Protein AF-J3L8V1-F1 (afdb_monomer_lite)

Structure (mmCIF, N/CA/C/O backbone):
data_AF-J3L8V1-F1
#
_entry.id   AF-J3L8V1-F1
#
loop_
_atom_site.group_PDB
_atom_site.id
_atom_site.type_symbol
_atom_site.label_atom_id
_atom_site.label_alt_id
_atom_site.label_comp_id
_atom_site.label_asym_id
_atom_site.label_entity_id
_atom_site.label_seq_id
_atom_site.pdbx_PDB_ins_code
_atom_site.Cartn_x
_atom_site.Cartn_y
_atom_site.Cartn_z
_atom_site.occupancy
_atom_site.B_iso_or_equiv
_atom_site.auth_seq_id
_atom_site.auth_comp_id
_atom_site.auth_asym_id
_atom_site.auth_atom_id
_atom_site.pdbx_PDB_model_num
ATOM 1 N N . MET A 1 1 ? -18.627 -2.070 30.271 1.00 37.38 1 MET A N 1
ATOM 2 C CA . MET A 1 1 ? -18.076 -1.412 29.062 1.00 37.38 1 MET A CA 1
ATOM 3 C C . MET A 1 1 ? -16.814 -0.641 29.436 1.00 37.38 1 MET A C 1
ATOM 5 O O . MET A 1 1 ? -16.909 0.498 29.876 1.00 37.38 1 MET A O 1
ATOM 9 N N . SER A 1 2 ? -15.636 -1.264 29.343 1.00 33.41 2 SER A N 1
ATOM 10 C CA . SER A 1 2 ? -14.370 -0.551 29.565 1.00 33.41 2 SER A CA 1
ATOM 11 C C . SER A 1 2 ? -14.109 0.338 28.340 1.00 33.41 2 SER A C 1
ATOM 13 O O . SER A 1 2 ? -14.055 -0.142 27.206 1.00 33.41 2 SER A O 1
ATOM 15 N N . LYS A 1 3 ? -14.084 1.659 28.548 1.00 39.44 3 LYS A N 1
ATOM 16 C CA . LYS A 1 3 ? -13.718 2.634 27.517 1.00 39.44 3 LYS A CA 1
ATOM 17 C C . LYS A 1 3 ? -12.200 2.571 27.368 1.00 39.44 3 LYS A C 1
ATOM 19 O O . LYS A 1 3 ? -11.491 3.241 28.110 1.00 39.44 3 LYS A O 1
ATOM 24 N N . VAL A 1 4 ? -11.715 1.763 26.427 1.00 43.38 4 VAL A N 1
ATOM 25 C CA . VAL A 1 4 ? -10.342 1.894 25.917 1.00 43.38 4 VAL A CA 1
ATOM 26 C C . VAL A 1 4 ? -10.143 3.368 25.519 1.00 43.38 4 VAL A C 1
ATOM 28 O O . VAL A 1 4 ? -11.025 3.916 24.842 1.00 43.38 4 VAL A O 1
ATOM 31 N N . PRO A 1 5 ? -9.069 4.046 25.967 1.00 45.00 5 PRO A N 1
ATOM 32 C CA . PRO A 1 5 ? -8.816 5.441 25.626 1.00 45.00 5 PRO A CA 1
ATOM 33 C C . PRO A 1 5 ? -8.847 5.637 24.108 1.00 45.00 5 PRO A C 1
ATOM 35 O O . PRO A 1 5 ? -8.077 5.032 23.365 1.00 45.00 5 PRO A O 1
ATOM 38 N N . ARG A 1 6 ? -9.785 6.460 23.629 1.00 56.34 6 ARG A N 1
ATOM 39 C CA . ARG A 1 6 ? -9.989 6.722 22.199 1.00 56.34 6 ARG A CA 1
ATOM 40 C C . ARG A 1 6 ? -9.013 7.806 21.743 1.00 56.34 6 ARG A C 1
ATOM 42 O O . ARG A 1 6 ? -9.401 8.966 21.623 1.00 56.34 6 ARG A O 1
ATOM 49 N N . HIS A 1 7 ? -7.753 7.459 21.500 1.00 72.00 7 HIS A N 1
ATOM 50 C CA . HIS A 1 7 ? -6.809 8.392 20.878 1.00 72.00 7 HIS A CA 1
ATOM 51 C C . HIS A 1 7 ? -7.116 8.544 19.379 1.00 72.00 7 HIS A C 1
ATOM 53 O O . HIS A 1 7 ? -6.490 7.931 18.528 1.00 72.00 7 HIS A O 1
ATOM 59 N N . VAL A 1 8 ? -8.103 9.386 19.059 1.00 92.31 8 VAL A N 1
ATOM 60 C CA . VAL A 1 8 ? -8.531 9.728 17.683 1.00 92.31 8 VAL A CA 1
ATOM 61 C C . VAL A 1 8 ? -7.807 10.958 17.113 1.00 92.31 8 VAL A C 1
ATOM 63 O O . VAL A 1 8 ? -8.205 11.516 16.091 1.00 92.31 8 VAL A O 1
ATOM 66 N N . GLY A 1 9 ? -6.753 11.422 17.793 1.00 93.62 9 GLY A N 1
ATOM 67 C CA . GLY A 1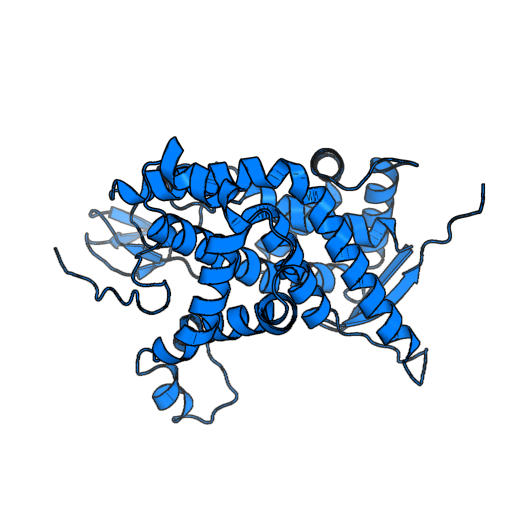 9 ? -6.012 12.629 17.415 1.00 93.62 9 GLY A CA 1
ATOM 68 C C . GLY A 1 9 ? -5.273 12.499 16.081 1.00 93.62 9 GLY A C 1
ATOM 69 O O . GLY A 1 9 ? -5.157 13.477 15.353 1.00 93.62 9 GLY A O 1
ATOM 70 N N . PHE A 1 10 ? -4.845 11.284 15.725 1.00 95.75 10 PHE A N 1
ATOM 71 C CA . PHE A 1 10 ? -4.196 10.991 14.444 1.00 95.75 10 PHE A CA 1
ATOM 72 C C . PHE A 1 10 ? -5.183 10.861 13.274 1.00 95.75 10 PHE A C 1
ATOM 74 O O . PHE A 1 10 ? -4.756 10.791 12.131 1.00 95.75 10 PHE A O 1
ATOM 81 N N . THR A 1 11 ? -6.493 10.833 13.523 1.00 96.50 11 THR A N 1
ATOM 82 C CA . THR A 1 11 ? -7.511 10.483 12.516 1.00 96.50 11 THR A CA 1
ATOM 83 C C . THR A 1 11 ? -8.629 11.523 12.439 1.00 96.50 11 THR A C 1
ATOM 85 O O . THR A 1 11 ? -9.807 11.194 12.286 1.00 96.50 11 THR A O 1
ATOM 88 N N . GLY A 1 12 ? -8.287 12.803 12.626 1.00 94.75 12 GLY A N 1
ATOM 89 C CA . GLY A 1 12 ? -9.235 13.918 12.500 1.00 94.75 12 GLY A CA 1
ATOM 90 C C . GLY A 1 12 ? -10.401 13.881 13.501 1.00 94.75 12 GLY A C 1
ATOM 91 O O . GLY A 1 12 ? -11.463 14.462 13.253 1.00 94.75 12 GLY A O 1
ATOM 92 N N . GLY A 1 13 ? -10.237 13.176 14.626 1.00 94.62 13 GLY A N 1
ATOM 93 C CA . GLY A 1 13 ? -11.288 12.967 15.620 1.00 94.62 13 GLY A CA 1
ATOM 94 C C . GLY A 1 13 ? -12.273 11.839 15.287 1.00 94.62 13 GLY A C 1
ATOM 95 O O . GLY A 1 13 ? -13.253 11.676 16.010 1.00 94.62 13 GLY A O 1
ATOM 96 N N . THR A 1 14 ? -12.036 11.062 14.227 1.00 95.75 14 THR A N 1
ATOM 97 C CA . THR A 1 14 ? -12.876 9.924 13.824 1.00 95.75 14 THR A CA 1
ATOM 98 C C . THR A 1 14 ? -12.221 8.610 14.238 1.00 95.75 14 THR A C 1
ATOM 100 O O . THR A 1 14 ? -11.050 8.373 13.951 1.00 95.75 14 THR A O 1
ATOM 103 N N . ARG A 1 15 ? -12.975 7.701 14.865 1.00 95.75 15 ARG A N 1
ATOM 104 C CA . ARG A 1 15 ? -12.527 6.313 15.050 1.00 95.75 15 ARG A CA 1
ATOM 105 C C . ARG A 1 15 ? -12.834 5.538 13.767 1.00 95.75 15 ARG A C 1
ATOM 107 O O . ARG A 1 15 ? -13.935 5.027 13.601 1.00 95.75 15 ARG A O 1
ATOM 114 N N . VAL A 1 16 ? -11.875 5.547 12.848 1.00 96.44 16 VAL A N 1
ATOM 115 C CA . VAL A 1 16 ? -12.001 4.975 11.498 1.00 96.44 16 VAL A CA 1
ATOM 116 C C . VAL A 1 16 ? -12.301 3.473 11.515 1.00 96.44 16 VAL A C 1
ATOM 118 O O . VAL A 1 16 ? -11.990 2.775 12.485 1.00 96.44 16 VAL A O 1
ATOM 121 N N . GLY A 1 17 ? -12.877 2.975 10.417 1.00 95.06 17 GLY A N 1
ATOM 122 C CA . GLY A 1 17 ? -13.459 1.635 10.304 1.00 95.06 17 GLY A CA 1
ATOM 123 C C . GLY A 1 17 ? -12.534 0.482 10.693 1.00 95.06 17 GLY A C 1
ATOM 124 O O . GLY A 1 17 ? -12.979 -0.525 11.246 1.00 95.06 17 GLY A O 1
ATOM 125 N N . VAL A 1 18 ? -11.224 0.633 10.483 1.00 93.38 18 VAL A N 1
ATOM 126 C CA . VAL A 1 18 ? -10.246 -0.406 10.837 1.00 93.38 18 VAL A CA 1
ATOM 127 C C . VAL A 1 18 ? -10.215 -0.714 12.336 1.00 93.38 18 VAL A C 1
ATOM 129 O O . VAL A 1 18 ? -9.962 -1.862 12.697 1.00 93.38 18 VAL A O 1
ATOM 132 N N . TYR A 1 19 ? -10.543 0.256 13.193 1.00 94.69 19 TYR A N 1
ATOM 133 C CA . TYR A 1 19 ? -10.547 0.106 14.652 1.00 94.69 19 TYR A CA 1
ATOM 134 C C . TYR A 1 19 ? -11.905 -0.319 15.216 1.00 94.69 19 TYR A C 1
ATOM 136 O O . TYR A 1 19 ? -12.025 -0.503 16.425 1.00 94.69 19 TYR A O 1
ATOM 144 N N . LEU A 1 20 ? -12.928 -0.437 14.366 1.00 94.94 20 LEU A N 1
ATOM 145 C CA . LEU A 1 20 ? -14.264 -0.856 14.774 1.00 94.94 20 LEU A CA 1
ATOM 146 C C . LEU A 1 20 ? -14.343 -2.383 14.836 1.00 94.94 20 LEU A C 1
ATOM 148 O O . LEU A 1 20 ? -13.820 -3.073 13.955 1.00 94.94 20 LEU A O 1
ATOM 152 N N . ASP A 1 21 ? -14.982 -2.911 15.870 1.00 93.06 21 ASP A N 1
ATOM 153 C CA . ASP A 1 21 ? -15.281 -4.338 15.979 1.00 93.06 21 ASP A CA 1
ATOM 154 C C . ASP A 1 21 ? -16.458 -4.716 15.059 1.00 93.06 21 ASP A C 1
ATOM 156 O O . ASP A 1 21 ? -17.321 -3.889 14.780 1.00 93.06 21 ASP A O 1
ATOM 160 N N . THR A 1 22 ? -16.515 -5.960 14.575 1.00 94.44 22 THR A N 1
ATOM 161 C CA . THR A 1 22 ? -17.585 -6.407 13.664 1.00 94.44 22 THR A CA 1
ATOM 162 C C . THR A 1 22 ? -18.984 -6.401 14.295 1.00 94.44 22 THR A C 1
ATOM 164 O O . THR A 1 22 ? -19.962 -6.477 13.561 1.00 94.44 22 THR A O 1
ATOM 167 N N . GLU A 1 23 ? -19.098 -6.333 15.626 1.00 93.50 23 GLU A N 1
ATOM 168 C CA . GLU A 1 23 ? -20.369 -6.153 16.348 1.00 93.50 23 GLU A CA 1
ATOM 169 C C . GLU A 1 23 ? -20.825 -4.688 16.398 1.00 93.50 23 GLU A C 1
ATOM 171 O O . GLU A 1 23 ? -21.971 -4.401 16.746 1.00 93.50 23 GLU A O 1
ATOM 176 N N . GLU A 1 24 ? -19.959 -3.739 16.036 1.00 94.31 24 GLU A N 1
ATOM 177 C CA . GLU A 1 24 ? -20.328 -2.333 15.917 1.00 94.31 24 GLU A CA 1
ATOM 178 C C . GLU A 1 24 ? -20.961 -2.092 14.540 1.00 94.31 24 GLU A C 1
ATOM 180 O O . GLU A 1 24 ? -20.333 -2.331 13.510 1.00 94.31 24 GLU A O 1
ATOM 185 N N . ALA A 1 25 ? -22.191 -1.568 14.497 1.00 90.12 25 ALA A N 1
ATOM 186 C CA . ALA A 1 25 ? -22.906 -1.305 13.238 1.00 90.12 25 ALA A CA 1
ATOM 187 C C . ALA A 1 25 ? -22.091 -0.439 12.252 1.00 90.12 25 ALA A C 1
ATOM 189 O O . ALA A 1 25 ? -22.130 -0.634 11.034 1.00 90.12 25 ALA A O 1
ATOM 190 N N . ASP A 1 26 ? -21.284 0.477 12.788 1.00 94.44 26 ASP A N 1
ATOM 191 C CA . ASP A 1 26 ? -20.407 1.358 12.020 1.00 94.44 26 ASP A CA 1
ATOM 192 C C . ASP A 1 26 ? -19.284 0.605 11.297 1.00 94.44 26 ASP A C 1
ATOM 194 O O . ASP A 1 26 ? -18.816 1.066 10.252 1.00 94.44 26 ASP A O 1
ATOM 198 N N . HIS A 1 27 ? -18.865 -0.563 11.797 1.00 96.94 27 HIS A N 1
ATOM 199 C CA . HIS A 1 27 ? -17.870 -1.392 11.123 1.00 96.94 27 HIS A CA 1
ATOM 200 C C . HIS A 1 27 ? -18.381 -1.844 9.762 1.00 96.94 27 HIS A C 1
ATOM 202 O O . HIS A 1 27 ? -17.739 -1.583 8.748 1.00 96.94 27 HIS A O 1
ATOM 208 N N . ALA A 1 28 ? -19.553 -2.484 9.727 1.00 96.69 28 ALA A N 1
ATOM 209 C CA . ALA A 1 28 ? -20.114 -3.015 8.490 1.00 96.69 28 ALA A CA 1
ATOM 210 C C . ALA A 1 28 ? -20.295 -1.903 7.447 1.00 96.69 28 ALA A C 1
ATOM 212 O O . ALA A 1 28 ? -19.904 -2.060 6.290 1.00 96.69 28 ALA A O 1
ATOM 213 N N . ARG A 1 29 ? -20.795 -0.745 7.889 1.00 96.50 29 ARG A N 1
ATOM 214 C CA . ARG A 1 29 ? -20.989 0.449 7.064 1.00 96.50 29 ARG A CA 1
ATOM 215 C C . ARG A 1 29 ? -19.678 1.011 6.494 1.00 96.50 29 ARG A C 1
ATOM 217 O O . ARG A 1 29 ? -19.562 1.187 5.285 1.00 96.50 29 ARG A O 1
ATOM 224 N N . THR A 1 30 ? -18.670 1.258 7.332 1.00 97.44 30 THR A N 1
ATOM 225 C CA . THR A 1 30 ? -17.369 1.801 6.879 1.00 97.44 30 THR A CA 1
ATOM 226 C C . THR A 1 30 ? -16.572 0.801 6.036 1.00 97.44 30 THR A C 1
ATOM 228 O O . THR A 1 30 ? -15.850 1.189 5.113 1.00 97.44 30 THR A O 1
ATOM 231 N N . LYS A 1 31 ? -16.730 -0.499 6.309 1.00 97.88 31 LYS A N 1
ATOM 232 C CA . LYS A 1 31 ? -16.134 -1.580 5.525 1.00 97.88 31 LYS A CA 1
ATOM 233 C C . LYS A 1 31 ? -16.767 -1.693 4.141 1.00 97.88 31 LYS A C 1
ATOM 235 O O . LYS A 1 31 ? -16.025 -1.791 3.167 1.00 97.88 31 LYS A O 1
ATOM 240 N N . ALA A 1 32 ? -18.098 -1.640 4.054 1.00 97.81 32 ALA A N 1
ATOM 241 C CA . ALA A 1 32 ? -18.821 -1.606 2.783 1.00 97.81 32 ALA A CA 1
ATOM 242 C C . ALA A 1 32 ? -18.387 -0.402 1.937 1.00 97.81 32 ALA A C 1
ATOM 244 O O . ALA A 1 32 ? -17.988 -0.588 0.792 1.00 97.81 32 ALA A O 1
ATOM 245 N N . PHE A 1 33 ? -18.315 0.786 2.549 1.00 98.19 33 PHE A N 1
ATOM 246 C CA . PHE A 1 33 ? -17.795 1.985 1.891 1.00 98.19 33 PHE A CA 1
ATOM 247 C C . PHE A 1 33 ? -16.383 1.786 1.328 1.00 98.19 33 PHE A C 1
ATOM 249 O O . PHE A 1 33 ? -16.119 2.120 0.178 1.00 98.19 33 PHE A O 1
ATOM 256 N N . SER A 1 34 ? -15.474 1.191 2.104 1.00 97.88 34 SER A N 1
ATOM 257 C CA . SER A 1 34 ? -14.104 0.937 1.637 1.00 97.88 34 SER A CA 1
ATOM 258 C C . SER A 1 34 ? -14.068 -0.032 0.447 1.00 97.88 34 SER A C 1
ATOM 260 O O . SER A 1 34 ? -13.293 0.171 -0.484 1.00 97.88 34 SER A O 1
ATOM 262 N N . ILE A 1 35 ? -14.904 -1.077 0.456 1.00 97.44 35 ILE A N 1
ATOM 263 C CA . ILE A 1 35 ? -15.025 -2.037 -0.654 1.00 97.44 35 ILE A CA 1
ATOM 264 C C . ILE A 1 35 ? -15.582 -1.352 -1.910 1.00 97.44 35 ILE A C 1
ATOM 266 O O . ILE A 1 35 ? -15.054 -1.566 -3.001 1.00 97.44 35 ILE A O 1
ATOM 270 N N . ASP A 1 36 ? -16.603 -0.505 -1.776 1.00 97.25 36 ASP A N 1
ATOM 271 C CA . ASP A 1 36 ? -17.200 0.201 -2.913 1.00 97.25 36 ASP A CA 1
ATOM 272 C C . ASP A 1 36 ? -16.276 1.288 -3.476 1.00 97.25 36 ASP A C 1
ATOM 274 O O . ASP A 1 36 ? -16.173 1.430 -4.699 1.00 97.25 36 ASP A O 1
ATOM 278 N N . LEU A 1 37 ? -15.520 1.972 -2.612 1.00 97.31 37 LEU A N 1
ATOM 279 C CA . LEU A 1 37 ? -14.442 2.878 -3.007 1.00 97.31 37 LEU A CA 1
ATOM 280 C C . LEU A 1 37 ? -13.399 2.150 -3.869 1.00 97.31 37 LEU A C 1
ATOM 282 O O . LEU A 1 37 ? -13.078 2.602 -4.968 1.00 97.31 37 LEU A O 1
ATOM 286 N N . LEU A 1 38 ? -12.923 0.985 -3.414 1.00 96.56 38 LEU A N 1
ATOM 287 C CA . LEU A 1 38 ? -11.964 0.153 -4.150 1.00 96.56 38 LEU A CA 1
ATOM 288 C C . LEU A 1 38 ? -12.545 -0.357 -5.474 1.00 96.56 38 LEU A C 1
ATOM 290 O O . LEU A 1 38 ? -11.875 -0.300 -6.503 1.00 96.56 38 LEU A O 1
ATOM 294 N N . ARG A 1 39 ? -13.804 -0.815 -5.479 1.00 95.62 39 ARG A N 1
ATOM 295 C CA . ARG A 1 39 ? -14.482 -1.295 -6.694 1.00 95.62 39 ARG A CA 1
ATOM 296 C C . ARG A 1 39 ? -14.603 -0.193 -7.746 1.00 95.62 39 ARG A C 1
ATOM 298 O O . ARG A 1 39 ? -14.430 -0.460 -8.933 1.00 95.62 39 ARG A O 1
ATOM 305 N N . ARG A 1 40 ? -14.904 1.041 -7.336 1.00 95.56 40 ARG A N 1
ATOM 306 C CA . ARG A 1 40 ? -14.985 2.190 -8.252 1.00 95.56 40 ARG A CA 1
ATOM 307 C C . ARG A 1 40 ? -13.599 2.615 -8.734 1.00 95.56 40 ARG A C 1
ATOM 309 O O . ARG A 1 40 ? -13.432 2.814 -9.936 1.00 95.56 40 ARG A O 1
ATOM 316 N N . GLY A 1 41 ? -12.611 2.645 -7.839 1.00 95.62 41 GLY A N 1
ATOM 317 C CA . GLY A 1 41 ? -11.210 2.911 -8.174 1.00 95.62 41 GLY A CA 1
ATOM 318 C C . GLY A 1 41 ? -10.597 1.879 -9.128 1.00 95.62 41 GLY A C 1
ATOM 319 O O . GLY A 1 41 ? -9.771 2.229 -9.967 1.00 95.62 41 GLY A O 1
ATOM 320 N N . ALA A 1 42 ? -11.062 0.624 -9.094 1.00 94.69 42 ALA A N 1
ATOM 321 C CA . ALA A 1 42 ? -10.610 -0.439 -9.997 1.00 94.69 42 ALA A CA 1
ATOM 322 C C . ALA A 1 42 ? -10.766 -0.090 -11.492 1.00 94.69 42 ALA A C 1
ATOM 324 O O . ALA A 1 42 ? -10.042 -0.636 -12.321 1.00 94.69 42 ALA A O 1
ATOM 325 N N . ARG A 1 43 ? -11.670 0.837 -11.849 1.00 94.56 43 ARG A N 1
ATOM 326 C CA . ARG A 1 43 ? -11.875 1.283 -13.239 1.00 94.56 43 ARG A CA 1
ATOM 327 C C . ARG A 1 43 ? -10.653 1.983 -13.834 1.00 94.56 43 ARG A C 1
ATOM 329 O O . ARG A 1 43 ? -10.398 1.822 -15.021 1.00 94.56 43 ARG A O 1
ATOM 336 N N . SER A 1 44 ? -9.921 2.752 -13.030 1.00 95.81 44 SER A N 1
ATOM 337 C CA . SER A 1 44 ? -8.724 3.486 -13.463 1.00 95.81 44 SER A CA 1
ATOM 338 C C . SER A 1 44 ? -7.431 2.898 -12.897 1.00 95.81 44 SER A C 1
ATOM 340 O O . SER A 1 44 ? -6.360 3.197 -13.411 1.00 95.81 44 SER A O 1
ATOM 342 N N . TRP A 1 45 ? -7.516 2.012 -11.901 1.00 97.81 45 TRP A N 1
ATOM 343 C CA . TRP A 1 45 ? -6.382 1.461 -11.150 1.00 97.81 45 TRP A CA 1
ATOM 344 C C . TRP A 1 45 ? -5.185 1.042 -12.006 1.00 97.81 45 TRP A C 1
ATOM 346 O O . TRP A 1 45 ? -4.076 1.501 -11.763 1.00 97.81 45 TRP A O 1
ATOM 356 N N . ALA A 1 46 ? -5.402 0.200 -13.022 1.00 97.50 46 ALA A N 1
ATOM 357 C CA . ALA A 1 46 ? -4.319 -0.279 -13.878 1.00 97.50 46 ALA A CA 1
ATOM 358 C C . ALA A 1 46 ? -3.698 0.853 -14.712 1.00 97.50 46 ALA A C 1
ATOM 360 O O . ALA A 1 46 ? -2.481 0.947 -14.802 1.00 97.50 46 ALA A O 1
ATOM 361 N N . ALA A 1 47 ? -4.515 1.735 -15.295 1.00 97.44 47 ALA A N 1
ATOM 362 C CA . ALA A 1 47 ? -4.017 2.863 -16.080 1.00 97.44 47 ALA A CA 1
ATOM 363 C C . ALA A 1 47 ? -3.209 3.843 -15.214 1.00 97.44 47 ALA A C 1
ATOM 365 O O . ALA A 1 47 ? -2.125 4.264 -15.609 1.00 97.44 47 ALA A O 1
ATOM 366 N N . GLU A 1 48 ? -3.701 4.145 -14.011 1.00 98.19 48 GLU A N 1
ATOM 367 C CA . GLU A 1 48 ? -3.033 5.057 -13.083 1.00 98.19 48 GLU A CA 1
ATOM 368 C C . GLU A 1 48 ? -1.756 4.466 -12.490 1.00 98.19 48 GLU A C 1
ATOM 370 O O . GLU A 1 48 ? -0.758 5.172 -12.355 1.00 98.19 48 GLU A O 1
ATOM 375 N N . LEU A 1 49 ? -1.756 3.165 -12.185 1.00 98.44 49 LEU A N 1
ATOM 376 C CA . LEU A 1 49 ? -0.560 2.467 -11.730 1.00 98.44 49 LEU A CA 1
ATOM 377 C C . LEU A 1 49 ? 0.518 2.470 -12.813 1.00 98.44 49 LEU A C 1
ATOM 379 O O . LEU A 1 49 ? 1.657 2.804 -12.514 1.00 98.44 49 LEU A O 1
ATOM 383 N N . ARG A 1 50 ? 0.169 2.141 -14.063 1.00 97.56 50 ARG A N 1
ATOM 384 C CA . ARG A 1 50 ? 1.130 2.152 -15.176 1.00 97.56 50 ARG A CA 1
ATOM 385 C C . ARG A 1 50 ? 1.739 3.528 -15.386 1.00 97.56 50 ARG A C 1
ATOM 387 O O . ARG A 1 50 ? 2.955 3.632 -15.435 1.00 97.56 50 ARG A O 1
ATOM 394 N N . ALA A 1 51 ? 0.920 4.579 -15.433 1.00 97.88 51 ALA A N 1
ATOM 395 C CA . ALA A 1 51 ? 1.422 5.944 -15.575 1.00 97.88 51 ALA A CA 1
ATOM 396 C C . ALA A 1 51 ? 2.388 6.321 -14.434 1.00 97.88 51 ALA A C 1
ATOM 398 O O . ALA A 1 51 ? 3.448 6.888 -14.676 1.00 97.88 51 ALA A O 1
ATOM 399 N N . ALA A 1 52 ? 2.062 5.954 -13.190 1.00 98.31 52 ALA A N 1
ATOM 400 C CA . ALA A 1 52 ? 2.925 6.228 -12.043 1.00 98.31 52 ALA A CA 1
ATOM 401 C C . ALA A 1 52 ? 4.225 5.394 -12.045 1.00 98.31 52 ALA A C 1
ATOM 403 O O . ALA A 1 52 ? 5.284 5.904 -11.671 1.00 98.31 52 ALA A O 1
ATOM 404 N N . VAL A 1 53 ? 4.163 4.130 -12.477 1.00 98.50 53 VAL A N 1
ATOM 405 C CA . VAL A 1 53 ? 5.336 3.253 -12.644 1.00 98.50 53 VAL A CA 1
ATOM 406 C C . VAL A 1 53 ? 6.229 3.756 -13.776 1.00 98.50 53 VAL A C 1
ATOM 408 O O . VAL A 1 53 ? 7.450 3.746 -13.641 1.00 98.50 53 VAL A O 1
ATOM 411 N N . ASP A 1 54 ? 5.641 4.251 -14.861 1.00 97.44 54 ASP A N 1
ATOM 412 C CA . ASP A 1 54 ? 6.366 4.841 -15.980 1.00 97.44 54 ASP A CA 1
ATOM 413 C C . ASP A 1 54 ? 7.203 6.047 -15.520 1.00 97.44 54 ASP A C 1
ATOM 415 O O . ASP A 1 54 ? 8.410 6.082 -15.775 1.00 97.44 54 ASP A O 1
ATOM 419 N N . ASP A 1 55 ? 6.597 6.975 -14.771 1.00 97.12 55 ASP A N 1
ATOM 420 C CA . ASP A 1 55 ? 7.285 8.130 -14.176 1.00 97.12 55 ASP A CA 1
ATOM 421 C C . ASP A 1 55 ? 8.399 7.701 -13.203 1.00 97.12 55 ASP A C 1
ATOM 423 O O . ASP A 1 55 ? 9.501 8.259 -13.212 1.00 97.12 55 ASP A O 1
ATOM 427 N N . MET A 1 56 ? 8.130 6.688 -12.369 1.00 98.12 56 MET A N 1
ATOM 428 C CA . MET A 1 56 ? 9.110 6.126 -11.434 1.00 98.12 56 MET A CA 1
ATOM 429 C C . MET A 1 56 ? 10.339 5.592 -12.167 1.00 98.12 56 MET A C 1
ATOM 431 O O . MET A 1 56 ? 11.467 5.909 -11.790 1.00 98.12 56 MET A O 1
ATOM 435 N N . LEU A 1 57 ? 10.130 4.781 -13.203 1.00 97.88 57 LEU A N 1
ATOM 436 C CA . LEU A 1 57 ? 11.210 4.148 -13.949 1.00 97.88 57 L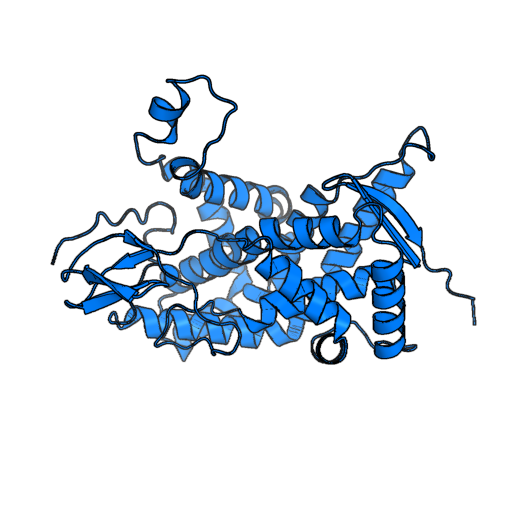EU A CA 1
ATOM 437 C C . LEU A 1 57 ? 12.031 5.171 -14.733 1.00 97.88 57 LEU A C 1
ATOM 439 O O . LEU A 1 57 ? 13.254 5.082 -14.731 1.00 97.88 57 LEU A O 1
ATOM 443 N N . VAL A 1 58 ? 11.397 6.197 -15.311 1.00 97.06 58 VAL A N 1
ATOM 444 C CA . VAL A 1 58 ? 12.120 7.316 -15.940 1.00 97.06 58 VAL A CA 1
ATOM 445 C C . VAL A 1 58 ? 13.026 8.024 -14.927 1.00 97.06 58 VAL A C 1
ATOM 447 O O . VAL A 1 58 ? 14.173 8.342 -15.242 1.00 97.06 58 VAL A O 1
ATOM 450 N N . ALA A 1 59 ? 12.550 8.263 -13.701 1.00 96.81 59 ALA A N 1
ATOM 451 C CA . ALA A 1 59 ? 13.372 8.872 -12.656 1.00 96.81 59 ALA A CA 1
ATOM 452 C C . ALA A 1 59 ? 14.573 7.988 -12.274 1.00 96.81 59 ALA A C 1
ATOM 454 O O . ALA A 1 59 ? 15.696 8.485 -12.210 1.00 96.81 59 ALA A O 1
ATOM 455 N N . VAL A 1 60 ? 14.348 6.683 -12.090 1.00 97.50 60 VAL A N 1
ATOM 456 C CA . VAL A 1 60 ? 15.400 5.704 -11.766 1.00 97.50 60 VAL A CA 1
ATOM 457 C C . VAL A 1 60 ? 16.448 5.614 -12.878 1.00 97.50 60 VAL A C 1
ATOM 459 O O . VAL A 1 60 ? 17.642 5.677 -12.602 1.00 97.50 60 VAL A O 1
ATOM 462 N N . GLU A 1 61 ? 16.025 5.512 -14.138 1.00 95.69 61 GLU A N 1
ATOM 463 C CA . GLU A 1 61 ? 16.931 5.462 -15.290 1.00 95.69 61 GLU A CA 1
ATOM 464 C C . GLU A 1 61 ? 17.779 6.728 -15.404 1.00 95.69 61 GLU A C 1
ATOM 466 O O . GLU A 1 61 ? 18.979 6.656 -15.657 1.00 95.69 61 GLU A O 1
ATOM 471 N N . ASN A 1 62 ? 17.171 7.896 -15.188 1.00 95.25 62 ASN A N 1
ATOM 472 C CA . ASN A 1 62 ? 17.899 9.158 -15.190 1.00 95.25 62 ASN A CA 1
ATOM 473 C C . ASN A 1 62 ? 18.971 9.205 -14.100 1.00 95.25 62 ASN A C 1
ATOM 475 O O . ASN A 1 62 ? 20.010 9.824 -14.315 1.00 95.25 62 ASN A O 1
ATOM 479 N N . ASP A 1 63 ? 18.737 8.587 -12.944 1.00 94.06 63 ASP A N 1
ATOM 480 C CA . ASP A 1 63 ? 19.726 8.537 -11.870 1.00 94.06 63 ASP A CA 1
ATOM 481 C C . ASP A 1 63 ? 20.830 7.509 -12.153 1.00 94.06 63 ASP A C 1
ATOM 483 O O . ASP A 1 63 ? 21.999 7.827 -11.938 1.00 94.06 63 ASP A O 1
ATOM 487 N N . LEU A 1 64 ? 20.507 6.352 -12.750 1.00 92.38 64 LEU A N 1
ATOM 488 C CA . LEU A 1 64 ? 21.521 5.404 -13.243 1.00 92.38 64 LEU A CA 1
ATOM 489 C C . LEU A 1 64 ? 22.434 6.046 -14.292 1.00 92.38 64 LEU A C 1
ATOM 491 O O . LEU A 1 64 ? 23.652 5.928 -14.208 1.00 92.38 64 LEU A O 1
ATOM 495 N N . ASN A 1 65 ? 21.861 6.783 -15.245 1.00 90.88 65 ASN A N 1
ATOM 496 C CA . ASN A 1 65 ? 22.612 7.419 -16.331 1.00 90.88 65 ASN A CA 1
ATOM 497 C C . ASN A 1 65 ? 23.527 8.563 -15.862 1.00 90.88 65 ASN A C 1
ATOM 499 O O . ASN A 1 65 ? 24.417 8.978 -16.601 1.00 90.88 65 ASN A O 1
ATOM 503 N N . LYS A 1 66 ? 23.313 9.097 -14.652 1.00 91.81 66 LYS A N 1
ATOM 504 C CA . LYS A 1 66 ? 24.191 10.108 -14.038 1.00 91.81 66 LYS A CA 1
ATOM 505 C C . LYS A 1 66 ? 25.362 9.490 -13.272 1.00 91.81 66 LYS A C 1
ATOM 507 O O . LYS A 1 66 ? 26.200 10.246 -12.777 1.00 91.81 66 LYS A O 1
ATOM 512 N N . ALA A 1 67 ? 25.413 8.165 -13.121 1.00 87.94 67 ALA A N 1
ATOM 513 C CA . ALA A 1 67 ? 26.483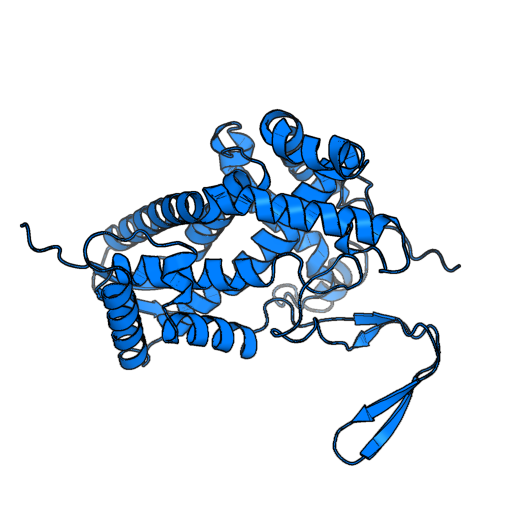 7.506 -12.388 1.00 87.94 67 ALA A CA 1
ATOM 514 C C . ALA A 1 67 ? 27.851 7.812 -13.037 1.00 87.94 67 ALA A C 1
ATOM 516 O O . ALA A 1 67 ? 28.001 7.631 -14.246 1.00 87.94 67 ALA A O 1
ATOM 517 N N . PRO A 1 68 ? 28.859 8.264 -12.263 1.00 85.44 68 PRO A N 1
ATOM 518 C CA . PRO A 1 68 ? 30.178 8.594 -12.809 1.00 85.44 68 PRO A CA 1
ATOM 519 C C . PRO A 1 68 ? 30.902 7.394 -13.427 1.00 85.44 68 PRO A C 1
ATOM 521 O O . PRO A 1 68 ? 31.656 7.556 -14.382 1.00 85.44 68 PRO A O 1
ATOM 524 N N . ASP A 1 69 ? 30.674 6.205 -12.866 1.00 88.75 69 ASP A N 1
ATOM 525 C CA . ASP A 1 69 ? 31.180 4.931 -13.362 1.00 88.75 69 ASP A CA 1
ATOM 526 C C . ASP A 1 69 ? 29.992 4.029 -13.734 1.00 88.75 69 ASP A C 1
ATOM 528 O O . ASP A 1 69 ? 29.279 3.569 -12.835 1.00 88.75 69 ASP A O 1
ATOM 532 N N . PRO A 1 70 ? 29.767 3.755 -15.033 1.00 83.75 70 PRO A N 1
ATOM 533 C CA . PRO A 1 70 ? 28.709 2.856 -15.483 1.00 83.75 70 PRO A CA 1
ATOM 534 C C . PRO A 1 70 ? 28.804 1.444 -14.892 1.00 83.75 70 PRO A C 1
ATOM 536 O O . PRO A 1 70 ? 27.774 0.807 -14.692 1.00 83.75 70 PRO A O 1
ATOM 539 N N . ALA A 1 71 ? 30.010 0.952 -14.582 1.00 83.56 71 ALA A N 1
ATOM 540 C CA . ALA A 1 71 ? 30.205 -0.388 -14.025 1.00 83.56 71 ALA A CA 1
ATOM 541 C C . ALA A 1 71 ? 29.808 -0.490 -12.541 1.00 83.56 71 ALA A C 1
ATOM 543 O O . ALA A 1 71 ? 29.592 -1.590 -12.037 1.00 83.56 71 ALA A O 1
ATOM 544 N N . ALA A 1 72 ? 29.698 0.649 -11.851 1.00 86.44 72 ALA A N 1
ATOM 545 C CA . ALA A 1 72 ? 29.275 0.753 -10.456 1.00 86.44 72 ALA A CA 1
ATOM 546 C C . ALA A 1 72 ? 27.961 1.546 -10.301 1.00 86.44 72 ALA A C 1
ATOM 548 O O . ALA A 1 72 ? 27.639 2.014 -9.205 1.00 86.44 72 ALA A O 1
ATOM 549 N N . ALA A 1 73 ? 27.213 1.734 -11.395 1.00 93.44 73 ALA A N 1
ATOM 550 C CA . ALA A 1 73 ? 25.977 2.500 -11.389 1.00 93.44 73 ALA A CA 1
ATOM 551 C C . ALA A 1 73 ? 24.925 1.848 -10.483 1.00 93.44 73 ALA A C 1
ATOM 553 O O . ALA A 1 73 ? 24.686 0.642 -10.522 1.00 93.44 73 ALA A O 1
ATOM 554 N N . SER A 1 74 ? 24.274 2.666 -9.658 1.00 95.56 74 SER A N 1
ATOM 555 C CA . SER A 1 74 ? 23.201 2.224 -8.777 1.00 95.56 74 SER A CA 1
ATOM 556 C C . SER A 1 74 ? 22.185 3.342 -8.592 1.00 95.56 74 SER A C 1
ATOM 558 O O . SER A 1 74 ? 22.563 4.503 -8.428 1.00 95.56 74 SER A O 1
ATOM 560 N N . ALA A 1 75 ? 20.898 3.003 -8.609 1.00 97.19 75 ALA A N 1
ATOM 561 C CA . ALA A 1 75 ? 19.824 3.956 -8.364 1.00 97.19 75 ALA A CA 1
ATOM 562 C C . ALA A 1 75 ? 18.792 3.377 -7.402 1.00 97.19 75 ALA A C 1
ATOM 564 O O . ALA A 1 75 ? 18.178 2.339 -7.661 1.00 97.19 75 ALA A O 1
ATOM 565 N N . SER A 1 76 ? 18.582 4.084 -6.292 1.00 97.56 76 SER A N 1
ATOM 566 C CA . SER A 1 76 ? 17.548 3.735 -5.323 1.00 97.56 76 SER A CA 1
ATOM 567 C C . SER A 1 76 ? 16.167 3.945 -5.931 1.00 97.56 76 SER A C 1
ATOM 569 O O . SER A 1 76 ? 15.844 5.030 -6.414 1.00 97.56 76 SER A O 1
ATOM 571 N N . TYR A 1 77 ? 15.319 2.924 -5.846 1.00 97.81 77 TYR A N 1
ATOM 572 C CA . TYR A 1 77 ? 13.925 3.024 -6.269 1.00 97.81 77 TYR A CA 1
ATOM 573 C C . TYR A 1 77 ? 12.975 3.336 -5.111 1.00 97.81 77 TYR A C 1
ATOM 575 O O . TYR A 1 77 ? 11.788 3.519 -5.349 1.00 97.81 77 TYR A O 1
ATOM 583 N N . LEU A 1 78 ? 13.457 3.438 -3.867 1.00 97.19 78 LEU A N 1
ATOM 584 C CA . LEU A 1 78 ? 12.594 3.565 -2.689 1.00 97.19 78 LEU A CA 1
ATOM 585 C C . LEU A 1 78 ? 11.743 4.848 -2.712 1.00 97.19 78 LEU A C 1
ATOM 587 O O . LEU A 1 78 ? 10.514 4.778 -2.678 1.00 97.19 78 LEU A O 1
ATOM 591 N N . LEU A 1 79 ? 12.380 6.019 -2.838 1.00 96.69 79 LEU A N 1
ATOM 592 C CA . LEU A 1 79 ? 11.668 7.302 -2.907 1.00 96.69 79 LEU A CA 1
ATOM 593 C C . LEU A 1 79 ? 10.851 7.463 -4.205 1.00 96.69 79 LEU A C 1
ATOM 595 O O . LEU A 1 79 ? 9.701 7.906 -4.117 1.00 96.69 79 LEU A O 1
ATOM 599 N N . PRO A 1 80 ? 11.373 7.108 -5.403 1.00 98.19 80 PRO A N 1
ATOM 600 C CA . PRO A 1 80 ? 10.560 7.069 -6.619 1.00 98.19 80 PRO A CA 1
ATOM 601 C C . PRO A 1 80 ? 9.313 6.185 -6.484 1.00 98.19 80 PRO A C 1
ATOM 603 O O . PRO A 1 80 ? 8.222 6.608 -6.868 1.00 98.19 80 PRO A O 1
ATOM 606 N N . LEU A 1 81 ? 9.442 4.996 -5.888 1.00 98.62 81 LEU A N 1
ATOM 607 C CA . LEU A 1 81 ? 8.337 4.058 -5.702 1.00 98.62 81 LEU A CA 1
ATOM 608 C C . LEU A 1 81 ? 7.298 4.595 -4.716 1.00 98.62 81 LEU A C 1
ATOM 610 O O . LEU A 1 81 ? 6.108 4.507 -5.000 1.00 98.62 81 LEU A O 1
ATOM 614 N N . GLN A 1 82 ? 7.701 5.224 -3.609 1.00 97.81 82 GLN A N 1
ATOM 615 C CA . GLN A 1 82 ? 6.748 5.874 -2.698 1.00 97.81 82 GLN A CA 1
ATOM 616 C C . GLN A 1 82 ? 5.970 7.006 -3.385 1.00 97.81 82 GLN A C 1
ATOM 618 O O . GLN A 1 82 ? 4.754 7.108 -3.215 1.00 97.81 82 GLN A O 1
ATOM 623 N N . LYS A 1 83 ? 6.635 7.837 -4.202 1.00 98.25 83 LYS A N 1
ATOM 624 C CA . LYS A 1 83 ? 5.958 8.876 -5.001 1.00 98.25 83 LYS A CA 1
ATOM 625 C C . LYS A 1 83 ? 4.977 8.268 -6.003 1.00 98.25 83 LYS A C 1
ATOM 627 O O . LYS A 1 83 ? 3.851 8.752 -6.107 1.00 98.25 83 LYS A O 1
ATOM 632 N N . CYS A 1 84 ? 5.382 7.191 -6.678 1.00 98.69 84 CYS A N 1
ATOM 633 C CA . CYS A 1 84 ? 4.515 6.403 -7.551 1.00 98.69 84 CYS A CA 1
ATOM 634 C C . CYS A 1 84 ? 3.274 5.913 -6.796 1.00 98.69 84 CYS A C 1
ATOM 636 O O . CYS A 1 84 ? 2.157 6.229 -7.197 1.00 98.69 84 CYS A O 1
ATOM 638 N N . ILE A 1 85 ? 3.458 5.222 -5.665 1.00 98.75 85 ILE A N 1
ATOM 639 C CA . ILE A 1 85 ? 2.370 4.692 -4.833 1.00 98.75 85 ILE A CA 1
ATOM 640 C C . ILE A 1 85 ? 1.413 5.816 -4.418 1.00 98.75 85 ILE A C 1
ATOM 642 O O . ILE A 1 85 ? 0.206 5.687 -4.601 1.00 98.75 85 ILE A O 1
ATOM 646 N N . PHE A 1 86 ? 1.931 6.929 -3.892 1.00 98.75 86 PHE A N 1
ATOM 647 C CA . PHE A 1 86 ? 1.103 8.050 -3.450 1.00 98.75 86 PHE A CA 1
ATOM 648 C C . PHE A 1 86 ? 0.276 8.644 -4.593 1.00 98.75 86 PHE A C 1
ATOM 650 O O . PHE A 1 86 ? -0.945 8.760 -4.471 1.00 98.75 86 PHE A O 1
ATOM 657 N N . ARG A 1 87 ? 0.920 8.973 -5.721 1.00 98.62 87 ARG A N 1
ATOM 658 C CA . ARG A 1 87 ? 0.249 9.576 -6.878 1.00 98.62 87 ARG A CA 1
ATOM 659 C C . ARG A 1 87 ? -0.851 8.671 -7.418 1.00 98.62 87 ARG A C 1
ATOM 661 O O . ARG A 1 87 ? -1.981 9.125 -7.599 1.00 98.62 87 ARG A O 1
ATOM 668 N N . PHE A 1 88 ? -0.536 7.398 -7.640 1.00 98.31 88 PHE A N 1
ATOM 669 C CA . PHE A 1 88 ? -1.504 6.442 -8.163 1.00 98.31 88 PHE A CA 1
ATOM 670 C C . PHE A 1 88 ? -2.674 6.233 -7.188 1.00 98.31 88 PHE A C 1
ATOM 672 O O . PHE A 1 88 ? -3.825 6.240 -7.622 1.00 98.31 88 PHE A O 1
ATOM 679 N N . LEU A 1 89 ? -2.426 6.132 -5.876 1.00 98.62 89 LEU A N 1
ATOM 680 C CA . LEU A 1 89 ? -3.496 5.966 -4.888 1.00 98.62 89 LEU A CA 1
ATOM 681 C C . LEU A 1 89 ? -4.383 7.207 -4.766 1.00 98.62 89 LEU A C 1
ATOM 683 O O . LEU A 1 89 ? -5.595 7.062 -4.619 1.00 98.62 89 LEU A O 1
ATOM 687 N N . CYS A 1 90 ? -3.831 8.420 -4.865 1.00 98.75 90 CYS A N 1
ATOM 688 C CA . CYS A 1 90 ? -4.638 9.639 -4.940 1.00 98.75 90 CYS A CA 1
ATOM 689 C C . CYS A 1 90 ? -5.588 9.591 -6.145 1.00 98.75 90 CYS A C 1
ATOM 691 O O . CYS A 1 90 ? -6.796 9.781 -5.990 1.00 98.75 90 CYS A O 1
ATOM 693 N N . LYS A 1 91 ? -5.084 9.244 -7.332 1.00 98.50 91 LYS A N 1
ATOM 694 C CA . LYS A 1 91 ? -5.916 9.178 -8.542 1.00 98.50 91 LYS A CA 1
ATOM 695 C C . LYS A 1 91 ? -6.942 8.043 -8.483 1.00 98.50 91 LYS A C 1
ATOM 697 O O . LYS A 1 91 ? -8.089 8.253 -8.862 1.00 98.50 91 LYS A O 1
ATOM 702 N N . ALA A 1 92 ? -6.574 6.876 -7.956 1.00 97.88 92 ALA A N 1
ATOM 703 C CA . ALA A 1 92 ? -7.454 5.710 -7.896 1.00 97.88 92 ALA A CA 1
ATOM 704 C C . ALA A 1 92 ? -8.506 5.778 -6.771 1.00 97.88 92 ALA A C 1
ATOM 706 O O . ALA A 1 92 ? -9.638 5.347 -6.977 1.00 97.88 92 ALA A O 1
ATOM 707 N N . LEU A 1 93 ? -8.155 6.295 -5.587 1.00 98.00 93 LEU A N 1
ATOM 708 C CA . LEU A 1 93 ? -9.042 6.312 -4.413 1.00 98.00 93 LEU A CA 1
ATOM 709 C C . LEU A 1 93 ? -9.731 7.659 -4.198 1.00 98.00 93 LEU A C 1
ATOM 711 O O . LEU A 1 93 ? -10.892 7.690 -3.812 1.00 98.00 93 LEU A O 1
ATOM 715 N N . VAL A 1 94 ? -9.034 8.775 -4.420 1.00 98.12 94 VAL A N 1
ATOM 716 C CA . VAL A 1 94 ? -9.622 10.119 -4.268 1.00 98.12 94 VAL A CA 1
ATOM 717 C C . VAL A 1 94 ? -10.266 10.575 -5.578 1.00 98.12 94 VAL A C 1
ATOM 719 O O . VAL A 1 94 ? -11.213 11.355 -5.552 1.00 98.12 94 VAL A O 1
ATOM 722 N N . GLY A 1 95 ? -9.789 10.073 -6.721 1.00 97.50 95 GLY A N 1
ATOM 723 C CA . GLY A 1 95 ? -10.209 10.551 -8.040 1.00 97.50 95 GLY A CA 1
ATOM 724 C C . GLY A 1 95 ? -9.510 11.847 -8.454 1.00 97.50 95 GLY A C 1
ATOM 725 O O . GLY A 1 95 ? -10.001 12.549 -9.334 1.00 97.50 95 GLY A O 1
ATOM 726 N N . ALA A 1 96 ? -8.389 12.189 -7.810 1.00 97.62 96 ALA A N 1
ATOM 727 C CA . ALA A 1 96 ? -7.689 13.452 -8.011 1.00 97.62 96 ALA A CA 1
ATOM 728 C C . ALA A 1 96 ? -6.176 13.254 -8.122 1.00 97.62 96 ALA A C 1
ATOM 730 O O . ALA A 1 96 ? -5.578 12.503 -7.352 1.00 97.62 96 ALA A O 1
ATOM 731 N N . ASP A 1 97 ? -5.554 13.970 -9.057 1.00 98.06 97 ASP A N 1
ATOM 732 C CA . ASP A 1 97 ? -4.098 14.044 -9.155 1.00 98.06 97 ASP A CA 1
ATOM 733 C C . ASP A 1 97 ? -3.558 14.967 -8.044 1.00 98.06 97 ASP A C 1
ATOM 735 O O . ASP A 1 97 ? -4.058 16.093 -7.915 1.00 98.06 97 ASP A O 1
ATOM 739 N N . PRO A 1 98 ? -2.571 14.539 -7.230 1.00 98.12 98 PRO A N 1
ATOM 740 C CA . PRO A 1 98 ? -1.985 15.397 -6.201 1.00 98.12 98 PRO A CA 1
ATOM 741 C C . PRO A 1 98 ? -1.383 16.688 -6.773 1.00 98.12 98 PRO A C 1
ATOM 743 O O . PRO A 1 98 ? -1.363 17.688 -6.060 1.00 98.12 98 PRO A O 1
ATOM 746 N N . ALA A 1 99 ? -1.017 16.726 -8.062 1.00 97.69 99 ALA A N 1
ATOM 747 C CA . ALA A 1 99 ? -0.573 17.935 -8.762 1.00 97.69 99 ALA A CA 1
ATOM 748 C C . ALA A 1 99 ? -1.609 19.080 -8.765 1.00 97.69 99 ALA A C 1
ATOM 750 O O . ALA A 1 99 ? -1.257 20.230 -9.030 1.00 97.69 99 ALA A O 1
ATOM 751 N N . ALA A 1 100 ? -2.879 18.802 -8.444 1.00 97.62 100 ALA A N 1
ATOM 752 C CA . ALA A 1 100 ? -3.901 19.832 -8.249 1.00 97.62 100 ALA A CA 1
ATOM 753 C C . ALA A 1 100 ? -3.641 20.734 -7.021 1.00 97.62 100 ALA A C 1
ATOM 755 O O . ALA A 1 100 ? -4.228 21.816 -6.923 1.00 97.62 100 ALA A O 1
ATOM 756 N N . ASP A 1 101 ? -2.763 20.317 -6.101 1.00 98.19 101 ASP A N 1
ATOM 757 C CA . ASP A 1 101 ? -2.292 21.111 -4.966 1.00 98.19 101 ASP A CA 1
ATOM 758 C C . ASP A 1 101 ? -0.767 20.975 -4.814 1.00 98.19 101 ASP A C 1
ATOM 760 O O . ASP A 1 101 ? -0.245 19.918 -4.465 1.00 98.19 101 ASP A O 1
ATOM 764 N N . GLY A 1 102 ? -0.030 22.065 -5.048 1.00 97.44 102 GLY A N 1
ATOM 765 C CA . GLY A 1 102 ? 1.436 22.026 -5.093 1.00 97.44 102 GLY A CA 1
ATOM 766 C C . GLY A 1 102 ? 2.122 21.630 -3.779 1.00 97.44 102 GLY A C 1
ATOM 767 O O . GLY A 1 102 ? 3.269 21.178 -3.810 1.00 97.44 102 GLY A O 1
ATOM 768 N N . LEU A 1 103 ? 1.459 21.779 -2.623 1.00 98.12 103 LEU A N 1
ATOM 769 C CA . LEU A 1 103 ? 2.006 21.295 -1.352 1.00 98.12 103 LEU A CA 1
ATOM 770 C C . LEU A 1 103 ? 1.784 19.791 -1.199 1.00 98.12 103 LEU A C 1
ATOM 772 O O . LEU A 1 103 ? 2.679 19.097 -0.720 1.00 98.12 103 LEU A O 1
ATOM 776 N N . VAL A 1 104 ? 0.627 19.281 -1.622 1.00 98.38 104 VAL A N 1
ATOM 777 C CA . VAL A 1 104 ? 0.334 17.840 -1.605 1.00 98.38 104 VAL A CA 1
ATOM 778 C C . VAL A 1 104 ? 1.202 17.089 -2.606 1.00 98.38 104 VAL A C 1
ATOM 780 O O . VAL A 1 104 ? 1.778 16.067 -2.245 1.00 98.38 104 VAL A O 1
ATOM 783 N N . ASP A 1 105 ? 1.367 17.617 -3.817 1.00 97.56 105 ASP A N 1
ATOM 784 C CA . ASP A 1 105 ? 2.251 17.046 -4.839 1.00 97.56 105 ASP A CA 1
ATOM 785 C C . ASP A 1 105 ? 3.691 16.894 -4.332 1.00 97.56 105 ASP A C 1
ATOM 787 O O . ASP A 1 105 ? 4.324 15.846 -4.463 1.00 97.56 105 ASP A O 1
ATOM 791 N N . ARG A 1 106 ? 4.199 17.936 -3.664 1.00 96.44 106 ARG A N 1
ATOM 792 C CA . ARG A 1 106 ? 5.579 17.969 -3.176 1.00 96.44 106 ARG A CA 1
ATOM 793 C C . ARG A 1 106 ? 5.795 17.157 -1.902 1.00 96.44 106 ARG A C 1
ATOM 795 O O . ARG A 1 106 ? 6.830 16.504 -1.772 1.00 96.44 106 ARG A O 1
ATOM 802 N N . PHE A 1 107 ? 4.881 17.257 -0.938 1.00 97.94 107 PHE A N 1
ATOM 803 C CA . PHE A 1 107 ? 5.101 16.778 0.431 1.00 97.94 107 PHE A CA 1
ATOM 804 C C . PHE A 1 107 ? 4.180 15.632 0.850 1.00 97.94 107 PHE A C 1
ATOM 806 O O . PHE A 1 107 ? 4.369 15.094 1.936 1.00 97.94 107 PHE A O 1
ATOM 813 N N . GLY A 1 108 ? 3.213 15.228 0.027 1.00 98.31 108 GLY A N 1
ATOM 814 C CA . GLY A 1 108 ? 2.222 14.201 0.357 1.00 98.31 108 GLY A CA 1
ATOM 815 C C . GLY A 1 108 ? 2.809 12.896 0.909 1.00 98.31 108 GLY A C 1
ATOM 816 O O . GLY A 1 108 ? 2.442 12.522 2.025 1.00 98.31 108 GLY A O 1
ATOM 817 N N . PRO A 1 109 ? 3.767 12.241 0.218 1.00 98.00 109 PRO A N 1
ATOM 818 C CA . PRO A 1 109 ? 4.414 11.031 0.729 1.00 98.00 109 PRO A CA 1
ATOM 819 C C . PRO A 1 109 ? 5.103 11.257 2.082 1.00 98.00 109 PRO A C 1
ATOM 821 O O . PRO A 1 109 ? 4.897 10.490 3.013 1.00 98.00 109 PRO A O 1
ATOM 824 N N . TYR A 1 110 ? 5.832 12.369 2.231 1.00 98.00 110 TYR A N 1
ATOM 825 C CA . TYR A 1 110 ? 6.518 12.716 3.480 1.00 98.00 110 TYR A CA 1
ATOM 826 C C . TYR A 1 110 ? 5.540 12.965 4.638 1.00 98.00 110 TYR A C 1
ATOM 828 O O . TYR A 1 110 ? 5.781 12.544 5.768 1.00 98.00 110 TYR A O 1
ATOM 836 N N . ILE A 1 111 ? 4.408 13.621 4.368 1.00 98.50 111 ILE A N 1
ATOM 837 C CA . ILE A 1 111 ? 3.343 13.819 5.356 1.00 98.50 111 ILE A CA 1
ATOM 838 C C . ILE A 1 111 ? 2.807 12.467 5.833 1.00 98.50 111 ILE A C 1
ATOM 840 O O . ILE A 1 111 ? 2.610 12.290 7.036 1.00 98.50 111 ILE A O 1
ATOM 844 N N . LEU A 1 112 ? 2.585 11.521 4.914 1.00 98.50 112 LEU A N 1
ATOM 845 C CA . LEU A 1 112 ? 2.143 10.171 5.260 1.00 98.50 112 LEU A CA 1
ATOM 846 C C . LEU A 1 112 ? 3.204 9.399 6.045 1.00 98.50 112 LEU A C 1
ATOM 848 O O . LEU A 1 112 ? 2.845 8.761 7.029 1.00 98.50 112 LEU A O 1
ATOM 852 N N . ASP A 1 113 ? 4.482 9.498 5.682 1.00 97.81 113 ASP A N 1
ATOM 853 C CA . ASP A 1 113 ? 5.575 8.850 6.415 1.00 97.81 113 ASP A CA 1
ATOM 854 C C . ASP A 1 113 ? 5.652 9.346 7.861 1.00 97.81 113 ASP A C 1
ATOM 856 O O . ASP A 1 113 ? 5.676 8.541 8.790 1.00 97.81 113 ASP A O 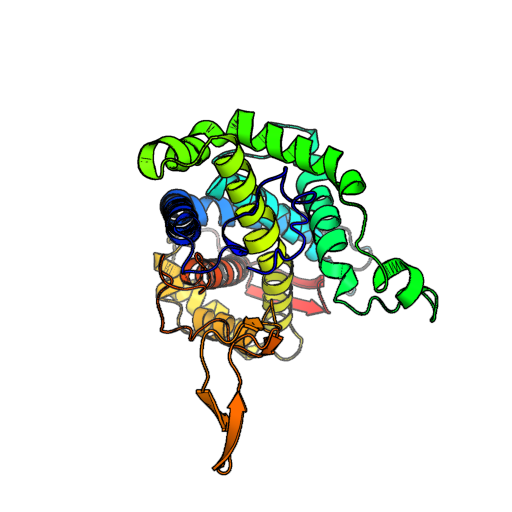1
ATOM 860 N N . VAL A 1 114 ? 5.614 10.665 8.081 1.00 97.50 114 VAL A N 1
ATOM 861 C CA . VAL A 1 114 ? 5.590 11.245 9.435 1.00 97.50 114 VAL A CA 1
ATOM 862 C C . VAL A 1 114 ? 4.330 10.797 10.182 1.00 97.50 114 VAL A C 1
ATOM 864 O O . VAL A 1 114 ? 4.397 10.393 11.343 1.00 97.50 114 VAL A O 1
ATOM 867 N N . TRP A 1 115 ? 3.173 10.816 9.519 1.00 98.06 115 TRP A N 1
ATOM 868 C CA . TRP A 1 115 ? 1.910 10.387 10.114 1.00 98.06 115 TRP A CA 1
ATOM 869 C C . TRP A 1 115 ? 1.898 8.905 10.520 1.00 98.06 115 TRP A C 1
ATOM 871 O O . TRP A 1 115 ? 1.411 8.572 11.603 1.00 98.06 115 TRP A O 1
ATOM 881 N N . LEU A 1 116 ? 2.454 8.020 9.692 1.00 96.56 116 LEU A N 1
ATOM 882 C CA . LEU A 1 116 ? 2.616 6.596 9.983 1.00 96.56 116 LEU A CA 1
ATOM 883 C C . LEU A 1 116 ? 3.644 6.375 11.095 1.00 96.56 116 LEU A C 1
ATOM 885 O O . LEU A 1 116 ? 3.363 5.655 12.053 1.00 96.56 116 LEU A O 1
ATOM 889 N N . ALA A 1 117 ? 4.807 7.025 11.007 1.00 94.50 117 ALA A N 1
ATOM 890 C CA . ALA A 1 117 ? 5.899 6.865 11.959 1.00 94.50 117 ALA A CA 1
ATOM 891 C C . ALA A 1 117 ? 5.452 7.180 13.391 1.00 94.50 117 ALA A C 1
ATOM 893 O O . ALA A 1 117 ? 5.639 6.351 14.279 1.00 94.50 117 ALA A O 1
ATOM 894 N N . LEU A 1 118 ? 4.774 8.310 13.627 1.00 94.44 118 LEU A N 1
ATOM 895 C CA . LEU A 1 118 ? 4.305 8.658 14.976 1.00 94.44 118 LEU A CA 1
ATOM 896 C C . LEU A 1 118 ? 3.248 7.690 15.543 1.00 94.44 118 LEU A C 1
ATOM 898 O O . LEU A 1 118 ? 3.036 7.669 16.754 1.00 94.44 118 LEU A O 1
ATOM 902 N N . GLN A 1 119 ? 2.585 6.896 14.702 1.00 93.19 119 GLN A N 1
ATOM 903 C CA . GLN A 1 119 ? 1.632 5.876 15.148 1.00 93.19 119 GLN A CA 1
ATOM 904 C C . GLN A 1 119 ? 2.290 4.508 15.371 1.00 93.19 119 GLN A C 1
ATOM 906 O O . GLN A 1 119 ? 1.814 3.736 16.201 1.00 93.19 119 GLN A O 1
ATOM 911 N N . LEU A 1 120 ? 3.361 4.196 14.635 1.00 92.75 120 LEU A N 1
ATOM 912 C CA . LEU A 1 120 ? 3.962 2.861 14.592 1.00 92.75 120 LEU A CA 1
ATOM 913 C C . LEU A 1 120 ? 5.239 2.732 15.420 1.00 92.75 120 LEU A C 1
ATOM 915 O O . LEU A 1 120 ? 5.461 1.666 15.992 1.00 92.75 120 LEU A O 1
ATOM 919 N N . VAL A 1 121 ? 6.046 3.791 15.528 1.00 92.75 121 VAL A N 1
ATOM 920 C CA . VAL A 1 121 ? 7.316 3.798 16.277 1.00 92.75 121 VAL A CA 1
ATOM 921 C C . VAL A 1 121 ? 7.188 3.227 17.697 1.00 92.75 121 VAL A C 1
ATOM 923 O O . VAL A 1 121 ? 8.041 2.421 18.046 1.00 92.75 121 VAL A O 1
ATOM 926 N N . PRO A 1 122 ? 6.116 3.487 18.478 1.00 92.06 122 PRO A N 1
ATOM 927 C CA . PRO A 1 122 ? 5.954 2.878 19.804 1.00 92.06 122 PRO A CA 1
ATOM 928 C C . PRO A 1 122 ? 5.937 1.340 19.835 1.00 92.06 122 PRO A C 1
ATOM 930 O O . PRO A 1 122 ? 6.008 0.743 20.904 1.00 92.06 122 PRO A O 1
ATOM 933 N N . THR A 1 123 ? 5.789 0.691 18.678 1.00 89.00 123 THR A N 1
ATOM 934 C CA . THR A 1 123 ? 5.742 -0.771 18.530 1.00 89.00 123 THR A CA 1
ATOM 935 C C . THR A 1 123 ? 6.995 -1.358 17.881 1.00 89.00 123 THR A C 1
ATOM 937 O O . THR A 1 123 ? 7.066 -2.573 17.703 1.00 89.00 123 THR A O 1
ATOM 940 N N . GLN A 1 124 ? 7.954 -0.521 17.477 1.00 89.94 124 GLN A N 1
ATOM 941 C CA . GLN A 1 124 ? 9.104 -0.919 16.669 1.00 89.94 124 GLN A CA 1
ATOM 942 C C . GLN A 1 124 ? 10.404 -0.594 17.393 1.00 89.94 124 GLN A C 1
ATOM 944 O O . GLN A 1 124 ? 10.574 0.504 17.901 1.00 89.94 124 GLN A O 1
ATOM 949 N N . LYS A 1 125 ? 11.373 -1.511 17.349 1.00 89.56 125 LYS A N 1
ATOM 950 C CA . LYS A 1 125 ? 12.745 -1.187 17.746 1.00 89.56 125 LYS A CA 1
ATOM 951 C C . LYS A 1 125 ? 13.367 -0.275 16.689 1.00 89.56 125 LYS A C 1
ATOM 953 O O . LYS A 1 125 ? 13.503 -0.693 15.541 1.00 89.56 125 LYS A O 1
ATOM 958 N N . VAL A 1 126 ? 13.780 0.930 17.077 1.00 89.00 126 VAL A N 1
ATOM 959 C CA . VAL A 1 126 ? 14.411 1.891 16.157 1.00 89.00 126 VAL A CA 1
ATOM 960 C C . VAL A 1 126 ? 15.915 1.641 16.073 1.00 89.00 126 VAL A C 1
ATOM 962 O O . VAL A 1 126 ? 16.481 1.652 14.984 1.00 89.00 126 VAL A O 1
ATOM 965 N N . GLY A 1 127 ? 16.579 1.378 17.204 1.00 88.69 127 GLY A N 1
ATOM 966 C CA . GLY A 1 127 ? 17.977 0.935 17.243 1.00 88.69 127 GLY A CA 1
ATOM 967 C C . GLY A 1 127 ? 19.033 1.998 16.919 1.00 88.69 127 GLY A C 1
ATOM 968 O O . GLY A 1 127 ? 20.216 1.668 16.881 1.00 88.69 127 GLY A O 1
ATOM 969 N N . VAL A 1 128 ? 18.633 3.257 16.706 1.00 90.94 128 VAL A N 1
ATOM 970 C CA . VAL A 1 128 ? 19.547 4.398 16.481 1.00 90.94 128 VAL A CA 1
ATOM 971 C C . VAL A 1 128 ? 19.698 5.294 17.714 1.00 90.94 128 VAL A C 1
ATOM 973 O O . VAL A 1 128 ? 20.632 6.090 17.785 1.00 90.94 128 VAL A O 1
ATOM 976 N N . ILE A 1 129 ? 18.789 5.176 18.688 1.00 92.38 129 ILE A N 1
ATOM 977 C CA . ILE A 1 129 ? 18.825 5.925 19.946 1.00 92.38 129 ILE A CA 1
ATOM 978 C C . ILE A 1 129 ? 19.424 5.005 21.023 1.00 92.38 129 ILE A C 1
ATOM 980 O O . ILE A 1 129 ? 18.933 3.895 21.213 1.00 92.38 129 ILE A O 1
ATOM 984 N N . PRO A 1 130 ? 20.473 5.418 21.755 1.00 94.31 130 PRO A N 1
ATOM 985 C CA . PRO A 1 130 ? 21.043 4.587 22.812 1.00 94.31 130 PRO A CA 1
ATOM 986 C C . PRO A 1 130 ? 20.034 4.270 23.925 1.00 94.31 130 PRO A C 1
ATOM 988 O O . PRO A 1 130 ? 19.273 5.134 24.363 1.00 94.31 130 PRO A O 1
ATOM 991 N N . GLN A 1 131 ? 20.072 3.046 24.448 1.00 95.00 131 GLN A N 1
ATOM 992 C CA . GLN A 1 131 ? 19.319 2.671 25.648 1.00 95.00 131 GLN A CA 1
ATOM 993 C C . GLN A 1 131 ? 19.882 3.407 26.886 1.00 95.00 131 GLN A C 1
ATOM 995 O O . GLN A 1 131 ? 21.105 3.531 26.994 1.00 95.00 131 GLN A O 1
ATOM 1000 N N . PRO A 1 132 ? 19.049 3.913 27.824 1.00 94.25 132 PRO A N 1
ATOM 1001 C CA . PRO A 1 132 ? 17.592 3.753 27.936 1.00 94.25 132 PRO A CA 1
ATOM 1002 C C . PRO A 1 132 ? 16.759 4.854 27.244 1.00 94.25 132 PRO A C 1
ATOM 1004 O O . PRO A 1 132 ? 15.545 4.913 27.433 1.00 94.25 132 PRO A O 1
ATOM 1007 N N . LEU A 1 133 ? 17.384 5.769 26.490 1.00 94.31 133 LEU A N 1
ATOM 1008 C CA . LEU A 1 133 ? 16.683 6.915 25.896 1.00 94.31 133 LEU A CA 1
ATOM 1009 C C . LEU A 1 133 ? 15.642 6.482 24.860 1.00 94.31 133 LEU A C 1
ATOM 1011 O O . LEU A 1 133 ? 14.604 7.129 24.761 1.00 94.31 133 LEU A O 1
ATOM 1015 N N . GLU A 1 134 ? 15.887 5.390 24.129 1.00 94.12 134 GLU A N 1
ATOM 1016 C CA . GLU A 1 134 ? 14.903 4.832 23.191 1.00 94.12 134 GLU A CA 1
ATOM 1017 C C . GLU A 1 134 ? 13.584 4.496 23.909 1.00 94.12 134 GLU A C 1
ATOM 1019 O O . GLU A 1 134 ? 12.531 4.991 23.508 1.00 94.12 134 GLU A O 1
ATOM 1024 N N . GLU A 1 135 ? 13.639 3.774 25.036 1.00 95.06 135 GLU A N 1
ATOM 1025 C CA . GLU A 1 135 ? 12.432 3.437 25.804 1.00 95.06 135 GLU A CA 1
ATOM 1026 C C . GLU A 1 135 ? 11.740 4.677 26.368 1.00 95.06 135 GLU A C 1
ATOM 1028 O O . GLU A 1 135 ? 10.517 4.803 26.280 1.00 95.06 135 GLU A O 1
ATOM 1033 N N . LEU A 1 136 ? 12.509 5.610 26.935 1.00 94.06 136 LEU A N 1
ATOM 1034 C CA . LEU A 1 136 ? 11.958 6.814 27.560 1.00 94.06 136 LEU A CA 1
ATOM 1035 C C . LEU A 1 136 ? 11.271 7.739 26.548 1.00 94.06 136 LEU A C 1
ATOM 1037 O O . LEU A 1 136 ? 10.241 8.331 26.870 1.00 94.06 136 LEU A O 1
ATOM 1041 N N . LEU A 1 137 ? 11.830 7.873 25.342 1.00 92.06 137 LEU A N 1
ATOM 1042 C CA . LEU A 1 137 ? 11.348 8.818 24.334 1.00 92.06 137 LEU A CA 1
ATOM 1043 C C . LEU A 1 137 ? 10.279 8.224 23.416 1.00 92.06 137 LEU A C 1
ATOM 1045 O O . LEU A 1 137 ? 9.380 8.955 23.002 1.00 92.06 137 LEU A O 1
ATOM 1049 N N . LEU A 1 138 ? 10.381 6.936 23.074 1.00 93.25 138 LEU A N 1
ATOM 1050 C CA . LEU A 1 138 ? 9.582 6.340 22.000 1.00 93.25 138 LEU A CA 1
ATOM 1051 C C . LEU A 1 138 ? 8.584 5.281 22.477 1.00 93.25 138 LEU A C 1
ATOM 1053 O O . LEU A 1 138 ? 7.519 5.161 21.874 1.00 93.25 138 LEU A O 1
ATOM 1057 N N . HIS A 1 139 ? 8.890 4.532 23.542 1.00 93.94 139 HIS A N 1
ATOM 1058 C CA . HIS A 1 139 ? 8.093 3.357 23.944 1.00 93.94 139 HIS A CA 1
ATOM 1059 C C . HIS A 1 139 ? 7.321 3.538 25.261 1.00 93.94 139 HIS A C 1
ATOM 1061 O O . HIS A 1 139 ? 6.452 2.730 25.582 1.00 93.94 139 HIS A O 1
ATOM 1067 N N . SER A 1 140 ? 7.592 4.607 26.019 1.00 92.81 140 SER A N 1
ATOM 1068 C CA . SER A 1 140 ? 6.971 4.831 27.337 1.00 92.81 140 SER A CA 1
ATOM 1069 C C . SER A 1 140 ? 5.671 5.640 27.296 1.00 92.81 140 SER A C 1
ATOM 1071 O O . SER A 1 140 ? 4.805 5.454 28.152 1.00 92.81 140 SER A O 1
ATOM 1073 N N . PHE A 1 141 ? 5.514 6.549 26.327 1.00 90.75 141 PHE A N 1
ATOM 1074 C CA . PHE A 1 141 ? 4.374 7.469 26.262 1.00 90.75 141 PHE A CA 1
ATOM 1075 C C . PHE A 1 141 ? 3.803 7.573 24.842 1.00 90.75 141 PHE A C 1
ATOM 1077 O O . PHE A 1 141 ? 4.567 7.546 23.877 1.00 90.75 141 PHE A O 1
ATOM 1084 N N . PRO A 1 142 ? 2.475 7.748 24.683 1.00 89.00 142 PRO A N 1
ATOM 1085 C CA . PRO A 1 142 ? 1.883 8.018 23.379 1.00 89.00 142 PRO A CA 1
ATOM 1086 C C . PRO A 1 142 ? 2.480 9.273 22.741 1.00 89.00 142 PRO A C 1
ATOM 1088 O O . PRO A 1 142 ? 2.519 10.339 23.362 1.00 89.00 142 PRO A O 1
ATOM 1091 N N . LEU A 1 143 ? 2.890 9.162 21.478 1.00 91.94 143 LEU A N 1
ATOM 1092 C CA . LEU A 1 143 ? 3.442 10.292 20.744 1.00 91.94 143 LEU A CA 1
ATOM 1093 C C . LEU A 1 143 ? 2.360 11.356 20.457 1.00 91.94 143 LEU A C 1
ATOM 1095 O O . LEU A 1 143 ? 1.194 11.030 20.198 1.00 91.94 143 LEU A O 1
ATOM 1099 N N . PRO A 1 144 ? 2.716 12.651 20.500 1.00 92.44 144 PRO A N 1
ATOM 1100 C CA . PRO A 1 144 ? 1.750 13.736 20.396 1.00 92.44 144 PRO A CA 1
ATOM 1101 C C . PRO A 1 144 ? 1.166 13.886 18.984 1.00 92.44 144 PRO A C 1
ATOM 1103 O O . PRO A 1 144 ? 1.820 14.365 18.059 1.00 92.44 144 PRO A O 1
ATOM 1106 N N . SER A 1 145 ? -0.129 13.596 18.838 1.00 93.88 145 SER A N 1
ATOM 1107 C CA . SER A 1 145 ? -0.850 13.752 17.559 1.00 93.88 145 SER A CA 1
ATOM 1108 C C . SER A 1 145 ? -0.906 15.184 17.000 1.00 93.88 145 SER A C 1
ATOM 1110 O O . SER A 1 145 ? -1.148 15.367 15.811 1.00 93.88 145 SER A O 1
ATOM 1112 N N . PHE A 1 146 ? -0.655 16.225 17.802 1.00 94.25 146 PHE A N 1
ATOM 1113 C CA . PHE A 1 146 ? -0.649 17.599 17.284 1.00 94.25 146 PHE A CA 1
ATOM 1114 C C . PHE A 1 146 ? 0.510 17.859 16.306 1.00 94.25 146 PHE A C 1
ATOM 1116 O O . PHE A 1 146 ? 0.402 18.764 15.483 1.00 94.25 146 PHE A O 1
ATOM 1123 N N . VAL A 1 147 ? 1.582 17.056 16.351 1.00 95.38 147 VAL A N 1
ATOM 1124 C CA . VAL A 1 147 ? 2.736 17.169 15.441 1.00 95.38 147 VAL A CA 1
ATOM 1125 C C . VAL A 1 147 ? 2.336 16.858 13.998 1.00 95.38 147 VAL A C 1
ATOM 1127 O O . VAL A 1 147 ? 2.769 17.540 13.074 1.00 95.38 147 VAL A O 1
ATOM 1130 N N . VAL A 1 148 ? 1.461 15.869 13.794 1.00 95.94 148 VAL A N 1
ATOM 1131 C CA . VAL A 1 148 ? 1.007 15.461 12.452 1.00 95.94 148 VAL A CA 1
ATOM 1132 C C . VAL A 1 148 ? -0.135 16.327 11.922 1.00 95.94 148 VAL A C 1
ATOM 1134 O O . VAL A 1 148 ? -0.446 16.281 10.733 1.00 95.94 148 VAL A O 1
ATOM 1137 N N . LYS A 1 149 ? -0.778 17.117 12.793 1.00 96.56 149 LYS A N 1
ATOM 1138 C CA . LYS A 1 149 ? -2.017 17.834 12.478 1.00 96.56 149 LYS A CA 1
ATOM 1139 C C . LYS A 1 149 ? -1.904 18.752 11.251 1.00 96.56 149 LYS A C 1
ATOM 1141 O O . LYS A 1 149 ? -2.788 18.655 10.405 1.00 96.56 149 LYS A O 1
ATOM 1146 N N . PRO A 1 150 ? -0.864 19.594 11.084 1.00 97.94 150 PRO A N 1
ATOM 1147 C CA . PRO A 1 150 ? -0.775 20.476 9.919 1.00 97.94 150 PRO A CA 1
ATOM 1148 C C . PRO A 1 150 ? -0.742 19.717 8.585 1.00 97.94 150 PRO A C 1
ATOM 1150 O O . PRO A 1 150 ? -1.430 20.103 7.641 1.00 97.94 150 PRO A O 1
ATOM 1153 N N . GLY A 1 151 ? 0.019 18.618 8.522 1.00 98.12 151 GLY A N 1
ATOM 1154 C CA . GLY A 1 151 ? 0.094 17.761 7.338 1.00 98.12 151 GLY A CA 1
ATOM 1155 C C . GLY A 1 151 ? -1.206 16.991 7.097 1.00 98.12 151 GLY A C 1
ATOM 1156 O O . GLY A 1 151 ? -1.709 16.965 5.976 1.00 98.12 151 GLY A O 1
ATOM 1157 N N . TYR A 1 152 ? -1.807 16.437 8.154 1.00 98.38 152 TYR A N 1
ATOM 1158 C CA . TYR A 1 152 ? -3.103 15.763 8.061 1.00 98.38 152 TYR A CA 1
ATOM 1159 C C . TYR A 1 152 ? -4.209 16.713 7.571 1.00 98.38 152 TYR A C 1
ATOM 1161 O O . TYR A 1 152 ? -4.969 16.362 6.674 1.00 98.38 152 TYR A O 1
ATOM 1169 N N . ASP A 1 153 ? -4.267 17.942 8.094 1.00 98.56 153 ASP A N 1
ATOM 1170 C CA . ASP A 1 153 ? -5.234 18.966 7.679 1.00 98.56 153 ASP A CA 1
ATOM 1171 C C . ASP A 1 153 ? -5.007 19.426 6.224 1.00 98.56 153 ASP A C 1
ATOM 1173 O O . ASP A 1 153 ? -5.946 19.878 5.563 1.00 98.56 153 ASP A O 1
ATOM 1177 N N . LEU A 1 154 ? -3.773 19.351 5.709 1.00 98.62 154 LEU A N 1
ATOM 1178 C CA . LEU A 1 154 ? -3.478 19.602 4.296 1.00 98.62 154 LEU A CA 1
ATOM 1179 C C . LEU A 1 154 ? -4.064 18.490 3.410 1.00 98.62 154 LEU A C 1
ATOM 1181 O O . LEU A 1 154 ? -4.804 18.790 2.475 1.00 98.62 154 LEU A O 1
ATOM 1185 N N . LEU A 1 155 ? -3.813 17.219 3.744 1.00 98.81 155 LEU A N 1
ATOM 1186 C CA . LEU A 1 155 ? -4.379 16.078 3.014 1.00 98.81 155 LEU A CA 1
ATOM 1187 C C . LEU A 1 155 ? -5.912 16.033 3.111 1.00 98.81 155 LEU A C 1
ATOM 1189 O O . LEU A 1 155 ? -6.587 15.771 2.117 1.00 98.81 155 LEU A O 1
ATOM 1193 N N . TYR A 1 156 ? -6.476 16.351 4.279 1.00 98.75 156 TYR A N 1
ATOM 1194 C CA . TYR A 1 156 ? -7.922 16.459 4.477 1.00 98.75 156 TYR A CA 1
ATOM 1195 C C . TYR A 1 156 ? -8.538 17.481 3.524 1.00 98.75 156 TYR A C 1
ATOM 1197 O O . TYR A 1 156 ? -9.505 17.168 2.834 1.00 98.75 156 TYR A O 1
ATOM 1205 N N . ARG A 1 157 ? -7.963 18.689 3.442 1.00 98.69 157 ARG A N 1
ATOM 1206 C CA . ARG A 1 157 ? -8.455 19.745 2.544 1.00 98.69 157 ARG A CA 1
ATOM 1207 C C . ARG A 1 157 ? -8.321 19.371 1.071 1.00 98.69 157 ARG A C 1
ATOM 1209 O O . ARG A 1 157 ? -9.193 19.723 0.282 1.00 98.69 157 ARG A O 1
ATOM 1216 N N . PHE A 1 158 ? -7.277 18.632 0.702 1.00 98.81 158 PHE A N 1
ATOM 1217 C CA . PHE A 1 158 ? -7.132 18.103 -0.652 1.00 98.81 158 PHE A CA 1
ATOM 1218 C C . PHE A 1 158 ? -8.263 17.136 -1.016 1.00 98.81 158 PHE A C 1
ATOM 1220 O O . PHE A 1 158 ? -8.926 17.341 -2.032 1.00 98.81 158 PHE A O 1
ATOM 1227 N N . VAL A 1 159 ? -8.548 16.144 -0.164 1.00 98.75 159 VAL A N 1
ATOM 1228 C CA . VAL A 1 159 ? -9.670 15.212 -0.385 1.00 98.75 159 VAL A CA 1
ATOM 1229 C C . VAL A 1 159 ? -11.003 15.957 -0.364 1.00 98.75 159 VAL A C 1
ATOM 1231 O O . VAL A 1 159 ? -11.853 15.716 -1.214 1.00 98.75 159 VAL A O 1
ATOM 1234 N N . GLU A 1 160 ? -11.182 16.904 0.555 1.00 98.62 160 GLU A N 1
ATOM 1235 C CA . GLU A 1 160 ? -12.393 17.720 0.633 1.00 98.62 160 GLU A CA 1
ATOM 1236 C C . GLU A 1 160 ? -12.660 18.516 -0.651 1.00 98.62 160 GLU A C 1
ATOM 1238 O O . GLU A 1 160 ? -13.808 18.623 -1.081 1.00 98.62 160 GLU A O 1
ATOM 1243 N N . LYS A 1 161 ? -11.612 19.091 -1.246 1.00 98.50 161 LYS A N 1
ATOM 1244 C CA . LYS A 1 161 ? -11.715 19.967 -2.415 1.00 98.50 161 LYS A CA 1
ATOM 1245 C C . LYS A 1 161 ? -11.787 19.196 -3.732 1.00 98.50 161 LYS A C 1
ATOM 1247 O O . LYS A 1 161 ? -12.483 19.630 -4.645 1.00 98.50 161 LYS A O 1
ATOM 1252 N N . HIS A 1 162 ? -11.059 18.087 -3.844 1.00 98.44 162 HIS A N 1
ATOM 1253 C CA . HIS A 1 162 ? -10.856 17.388 -5.115 1.00 98.44 162 HIS A CA 1
ATOM 1254 C C . HIS A 1 162 ? -11.482 15.987 -5.162 1.00 98.44 162 HIS A C 1
ATOM 1256 O O . HIS A 1 162 ? -11.665 15.445 -6.246 1.00 98.44 162 HIS A O 1
ATOM 1262 N N . GLY A 1 163 ? -11.862 15.414 -4.018 1.00 97.81 163 GLY A N 1
ATOM 1263 C CA . GLY A 1 163 ? -12.390 14.053 -3.892 1.00 97.81 163 GLY A CA 1
ATOM 1264 C C . GLY A 1 163 ? -13.910 13.954 -3.793 1.00 97.81 163 GLY A C 1
ATOM 1265 O O . GLY A 1 163 ? -14.410 13.013 -3.180 1.00 97.81 163 GLY A O 1
ATOM 1266 N N . ALA A 1 164 ? -14.661 14.908 -4.354 1.00 97.19 164 ALA A N 1
ATOM 1267 C CA . ALA A 1 164 ? -16.116 14.989 -4.181 1.00 97.19 164 ALA A CA 1
ATOM 1268 C C . ALA A 1 164 ? -16.846 13.685 -4.553 1.00 97.19 164 ALA A C 1
ATOM 1270 O O . ALA A 1 164 ? -17.702 13.235 -3.799 1.00 97.19 164 ALA A O 1
ATOM 1271 N N . ALA A 1 165 ? -16.460 13.035 -5.657 1.00 96.69 165 ALA A N 1
ATOM 1272 C CA . ALA A 1 165 ? -17.055 11.765 -6.083 1.00 96.69 165 ALA A CA 1
ATOM 1273 C C . ALA A 1 165 ? -16.725 10.594 -5.140 1.00 96.69 165 ALA A C 1
ATOM 1275 O O . ALA A 1 165 ? -17.540 9.694 -4.967 1.00 96.69 165 ALA A O 1
ATOM 1276 N N . ALA A 1 166 ? -15.536 10.587 -4.526 1.00 97.56 166 ALA A N 1
ATOM 1277 C CA . ALA A 1 166 ? -15.162 9.568 -3.547 1.00 97.56 166 ALA A CA 1
ATOM 1278 C C . ALA A 1 166 ? -15.940 9.745 -2.233 1.00 97.56 166 ALA A C 1
ATOM 1280 O O . ALA A 1 166 ? -16.399 8.777 -1.627 1.00 97.56 166 ALA A O 1
ATOM 1281 N N . VAL A 1 167 ? -16.110 11.000 -1.810 1.00 98.44 167 VAL A N 1
ATOM 1282 C CA . VAL A 1 167 ? -16.863 11.380 -0.611 1.00 98.44 167 VAL A CA 1
ATOM 1283 C C . VAL A 1 167 ? -18.360 11.110 -0.782 1.00 98.44 167 VAL A C 1
ATOM 1285 O O . VAL A 1 167 ? -18.975 10.580 0.142 1.00 98.44 167 VAL A O 1
ATOM 1288 N N . SER A 1 168 ? -18.937 11.401 -1.953 1.00 97.88 168 SER A N 1
ATOM 1289 C CA . SER A 1 168 ? -20.377 11.240 -2.186 1.00 97.88 168 SER A CA 1
ATOM 1290 C C . SER A 1 168 ? -20.838 9.786 -2.076 1.00 97.88 168 SER A C 1
ATOM 1292 O O . SER A 1 168 ? -21.925 9.548 -1.568 1.00 97.88 168 SER A O 1
ATOM 1294 N N . ILE A 1 169 ? -19.994 8.803 -2.429 1.00 97.44 169 ILE A N 1
ATOM 1295 C CA . ILE A 1 169 ? -20.287 7.371 -2.207 1.00 97.44 169 ILE A CA 1
ATOM 1296 C C . ILE A 1 169 ? -20.621 7.126 -0.730 1.00 97.44 169 ILE A C 1
ATOM 1298 O O . ILE A 1 169 ? -21.589 6.449 -0.396 1.00 97.44 169 ILE A O 1
ATOM 1302 N N . ALA A 1 170 ? -19.824 7.694 0.175 1.00 97.56 170 ALA A N 1
ATOM 1303 C CA . ALA A 1 170 ? -20.007 7.516 1.607 1.00 97.56 170 ALA A CA 1
ATOM 1304 C C . ALA A 1 170 ? -21.305 8.173 2.105 1.00 97.56 170 ALA A C 1
ATOM 1306 O O . ALA A 1 170 ? -22.032 7.566 2.893 1.00 97.56 170 ALA A O 1
ATOM 1307 N N . GLU A 1 171 ? -21.592 9.394 1.648 1.00 97.62 171 GLU A N 1
ATOM 1308 C CA . GLU A 1 171 ? -22.760 10.168 2.084 1.00 97.62 171 GLU A CA 1
ATOM 1309 C C . GLU A 1 171 ? -24.066 9.588 1.530 1.00 97.62 171 GLU A C 1
ATOM 1311 O O . GLU A 1 171 ? -25.004 9.347 2.291 1.00 97.62 171 GLU A O 1
ATOM 1316 N N . GLU A 1 172 ? -24.108 9.320 0.226 1.00 97.38 172 GLU A N 1
ATOM 1317 C CA . GLU A 1 172 ? -25.321 8.947 -0.504 1.00 97.38 172 GLU A CA 1
ATOM 1318 C C . GLU A 1 172 ? -25.655 7.456 -0.372 1.00 97.38 172 GLU A C 1
ATOM 1320 O O . GLU A 1 172 ? -26.825 7.101 -0.242 1.00 97.38 172 GLU A O 1
ATOM 1325 N N . GLU A 1 173 ? -24.647 6.575 -0.374 1.00 97.56 173 GLU A N 1
ATOM 1326 C CA . GLU A 1 173 ? -24.862 5.119 -0.445 1.00 97.56 173 GLU A CA 1
ATOM 1327 C C . GLU A 1 173 ? -24.624 4.413 0.895 1.00 97.56 173 GLU A C 1
ATOM 1329 O O . GLU A 1 173 ? -25.122 3.307 1.117 1.00 97.56 173 GLU A O 1
ATOM 1334 N N . HIS A 1 174 ? -23.901 5.053 1.819 1.00 97.38 174 HIS A N 1
ATOM 1335 C CA . HIS A 1 174 ? -23.580 4.462 3.119 1.00 97.38 174 HIS A CA 1
ATOM 1336 C C . HIS A 1 174 ? -24.037 5.301 4.315 1.00 97.38 174 HIS A C 1
ATOM 1338 O O . HIS A 1 174 ? -23.928 4.823 5.442 1.00 97.38 174 HIS A O 1
ATOM 1344 N N . GLY A 1 175 ? -24.559 6.517 4.122 1.00 96.81 175 GLY A N 1
ATOM 1345 C CA . GLY A 1 175 ? -25.001 7.382 5.220 1.00 96.81 175 GLY A CA 1
ATOM 1346 C C . GLY A 1 175 ? -23.877 7.728 6.204 1.00 96.81 175 GLY A C 1
ATOM 1347 O O . GLY A 1 175 ? -24.099 7.769 7.416 1.00 96.81 175 GLY A O 1
ATOM 1348 N N . ILE A 1 176 ? -22.651 7.890 5.704 1.00 97.75 176 ILE A N 1
ATOM 1349 C CA . ILE A 1 176 ? -21.470 8.318 6.462 1.00 97.75 176 ILE A CA 1
ATOM 1350 C C . ILE A 1 176 ? -21.291 9.815 6.229 1.00 97.75 176 ILE A C 1
ATOM 1352 O O . ILE A 1 176 ? -21.300 10.254 5.088 1.00 97.75 176 ILE A O 1
ATOM 1356 N N . SER A 1 177 ? -21.094 10.604 7.286 1.00 97.94 177 SER A N 1
ATOM 1357 C CA . SER A 1 177 ? -20.915 12.054 7.133 1.00 97.94 177 SER A CA 1
ATOM 1358 C C . SER A 1 177 ? -19.666 12.399 6.313 1.00 97.94 177 SER A C 1
ATOM 1360 O O . SER A 1 177 ? -18.649 11.714 6.433 1.00 97.94 177 SER A O 1
ATOM 1362 N N . LYS A 1 178 ? -19.675 13.520 5.574 1.00 98.44 178 LYS A N 1
ATOM 1363 C CA . LYS A 1 178 ? -18.495 14.052 4.862 1.00 98.44 178 LYS A CA 1
ATOM 1364 C C . LYS A 1 178 ? -17.188 13.956 5.656 1.00 98.44 178 LYS A C 1
ATOM 1366 O O . LYS A 1 178 ? -16.176 13.478 5.150 1.00 98.44 178 LYS A O 1
ATOM 1371 N N . LYS A 1 179 ? -17.202 14.399 6.919 1.00 98.25 179 LYS A N 1
ATOM 1372 C CA . LYS A 1 179 ? -16.015 14.389 7.789 1.00 98.25 179 LYS A CA 1
ATOM 1373 C C . LYS A 1 179 ? -15.492 12.971 8.018 1.00 98.25 179 LYS A C 1
ATOM 1375 O O . LYS A 1 179 ? -14.291 12.723 7.916 1.00 98.25 179 LYS A O 1
ATOM 1380 N N . GLU A 1 180 ? -16.380 12.044 8.357 1.00 98.00 180 GLU A N 1
ATOM 1381 C CA . GLU A 1 180 ? -16.010 10.649 8.595 1.00 98.00 180 GLU A CA 1
ATOM 1382 C C . GLU A 1 180 ? -15.590 9.951 7.303 1.00 98.00 180 GLU A C 1
ATOM 1384 O O . GLU A 1 180 ? -14.654 9.153 7.335 1.00 98.00 180 GLU A O 1
ATOM 1389 N N . ALA A 1 181 ? -16.224 10.282 6.178 1.00 98.50 181 ALA A N 1
ATOM 1390 C CA . ALA A 1 181 ? -15.861 9.793 4.857 1.00 98.50 181 ALA A CA 1
ATOM 1391 C C . ALA A 1 181 ? -14.418 10.173 4.516 1.00 98.50 181 ALA A C 1
ATOM 1393 O O . ALA A 1 181 ? -13.603 9.289 4.266 1.00 98.50 181 ALA A O 1
ATOM 1394 N N . ILE A 1 182 ? -14.067 11.462 4.611 1.00 98.81 182 ILE A N 1
ATOM 1395 C CA . ILE A 1 182 ? -12.708 11.950 4.335 1.00 98.81 182 ILE A CA 1
ATOM 1396 C C . ILE A 1 182 ? -11.686 11.271 5.253 1.00 98.81 182 ILE A C 1
ATOM 1398 O O . ILE A 1 182 ? -10.666 10.780 4.775 1.00 98.81 182 ILE A O 1
ATOM 1402 N N . ASN A 1 183 ? -11.963 11.176 6.557 1.00 98.62 183 ASN A N 1
ATOM 1403 C CA . ASN A 1 183 ? -11.047 10.519 7.493 1.00 98.62 183 ASN A CA 1
ATOM 1404 C C . ASN A 1 183 ? -10.866 9.018 7.190 1.00 98.62 183 ASN A C 1
ATOM 1406 O O . ASN A 1 183 ? -9.757 8.505 7.321 1.00 98.62 183 ASN A O 1
ATOM 1410 N N . ASN A 1 184 ? -11.915 8.308 6.758 1.00 98.56 184 ASN A N 1
ATOM 1411 C CA . ASN A 1 184 ? -11.787 6.912 6.328 1.00 98.56 184 ASN A CA 1
ATOM 1412 C C . ASN A 1 184 ? -11.040 6.788 4.989 1.00 98.56 184 ASN A C 1
ATOM 1414 O O . ASN A 1 184 ? -10.183 5.916 4.880 1.00 98.56 184 ASN A O 1
ATOM 1418 N N . ILE A 1 185 ? -11.289 7.667 4.008 1.00 98.75 185 ILE A N 1
ATOM 1419 C CA . ILE A 1 185 ? -10.541 7.708 2.735 1.00 98.75 185 ILE A CA 1
ATOM 1420 C C . ILE A 1 185 ? -9.051 7.915 3.008 1.00 98.75 185 ILE A C 1
ATOM 1422 O O . ILE A 1 185 ? -8.227 7.157 2.504 1.00 98.75 185 ILE A O 1
ATOM 1426 N N . LEU A 1 186 ? -8.701 8.900 3.841 1.00 98.69 186 LEU A N 1
ATOM 1427 C CA . LEU A 1 186 ? -7.313 9.172 4.215 1.00 98.69 186 LEU A CA 1
ATOM 1428 C C . LEU A 1 186 ? -6.665 7.987 4.922 1.00 98.69 186 LEU A C 1
ATOM 1430 O O . LEU A 1 186 ? -5.495 7.707 4.682 1.00 98.69 186 LEU A O 1
ATOM 1434 N N . PHE A 1 187 ? -7.406 7.269 5.765 1.00 98.50 187 PHE A N 1
ATOM 1435 C CA . PHE A 1 187 ? -6.861 6.096 6.435 1.00 98.50 187 PHE A CA 1
ATOM 1436 C C . PHE A 1 187 ? -6.637 4.925 5.466 1.00 98.50 187 PHE A C 1
ATOM 1438 O O . PHE A 1 187 ? -5.580 4.291 5.507 1.00 98.50 187 PHE A O 1
ATOM 1445 N N . VAL A 1 188 ? -7.584 4.674 4.555 1.00 98.31 188 VAL A N 1
ATOM 1446 C CA . VAL A 1 188 ? -7.439 3.661 3.497 1.00 98.31 188 VAL A CA 1
ATOM 1447 C C . VAL A 1 188 ? -6.253 3.999 2.593 1.00 98.31 188 VAL A C 1
ATOM 1449 O O . VAL A 1 188 ? -5.409 3.138 2.354 1.00 98.31 188 VAL A O 1
ATOM 1452 N N . LEU A 1 189 ? -6.151 5.250 2.140 1.00 98.56 189 LEU A N 1
ATOM 1453 C CA . LEU A 1 189 ? -5.067 5.724 1.284 1.00 98.56 189 LEU A CA 1
ATOM 1454 C C . LEU A 1 189 ? -3.722 5.686 2.007 1.00 98.56 189 LEU A C 1
ATOM 1456 O O . LEU A 1 189 ? -2.779 5.092 1.499 1.00 98.56 189 LEU A O 1
ATOM 1460 N N . GLY A 1 190 ? -3.625 6.320 3.173 1.00 97.94 190 GLY A N 1
ATOM 1461 C CA . GLY A 1 190 ? -2.361 6.583 3.852 1.00 97.94 190 GLY A CA 1
ATOM 1462 C C . GLY A 1 190 ? -1.828 5.401 4.652 1.00 97.94 190 GLY A C 1
ATOM 1463 O O . GLY A 1 190 ? -0.644 5.086 4.581 1.00 97.94 190 GLY A O 1
ATOM 1464 N N . PHE A 1 191 ? -2.690 4.731 5.419 1.00 97.56 191 PHE A N 1
ATOM 1465 C CA . PHE A 1 191 ? -2.255 3.684 6.343 1.00 97.56 191 PHE A CA 1
ATOM 1466 C C . PHE A 1 191 ? -2.344 2.315 5.687 1.00 97.56 191 PHE A C 1
ATOM 1468 O O . PHE A 1 191 ? -1.365 1.574 5.650 1.00 97.56 191 PHE A O 1
ATOM 1475 N N . ASN A 1 192 ? -3.524 1.966 5.164 1.00 97.19 192 ASN A N 1
ATOM 1476 C CA . ASN A 1 192 ? -3.750 0.623 4.639 1.00 97.19 192 ASN A CA 1
ATOM 1477 C C . ASN A 1 192 ? -3.027 0.394 3.310 1.00 97.19 192 ASN A C 1
ATOM 1479 O O . ASN A 1 192 ? -2.358 -0.626 3.162 1.00 97.19 192 ASN A O 1
ATOM 1483 N N . ALA A 1 193 ? -3.166 1.322 2.361 1.00 97.88 193 ALA A N 1
ATOM 1484 C CA . ALA A 1 193 ? -2.609 1.173 1.023 1.00 97.88 193 ALA A CA 1
ATOM 1485 C C . ALA A 1 193 ? -1.174 1.703 0.934 1.00 97.88 193 ALA A C 1
ATOM 1487 O O . ALA A 1 193 ? -0.268 0.914 0.693 1.00 97.88 193 ALA A O 1
ATOM 1488 N N . PHE A 1 194 ? -0.937 3.000 1.164 1.00 98.62 194 PHE A N 1
ATOM 1489 C CA . PHE A 1 194 ? 0.399 3.595 1.051 1.00 98.62 194 PHE A CA 1
ATOM 1490 C C . PHE A 1 194 ? 1.391 2.932 2.013 1.00 98.62 194 PHE A C 1
ATOM 1492 O O . PHE A 1 194 ? 2.431 2.459 1.561 1.00 98.62 194 PHE A O 1
ATOM 1499 N N . GLY A 1 195 ? 1.052 2.810 3.302 1.00 97.56 195 GLY A N 1
ATOM 1500 C CA . GLY A 1 195 ? 1.891 2.106 4.279 1.00 97.56 195 GLY A CA 1
ATOM 1501 C C . GLY A 1 195 ? 2.162 0.644 3.900 1.00 97.56 195 GLY A C 1
ATOM 1502 O O . GLY A 1 195 ? 3.313 0.213 3.883 1.00 97.56 195 GLY A O 1
ATOM 1503 N N . GLY A 1 196 ? 1.124 -0.108 3.519 1.00 96.75 196 GLY A N 1
ATOM 1504 C CA . GLY A 1 196 ? 1.262 -1.509 3.107 1.00 96.75 196 GLY A CA 1
ATOM 1505 C C . GLY A 1 196 ? 2.122 -1.696 1.851 1.00 96.75 196 GLY A C 1
ATOM 1506 O O . GLY A 1 196 ? 3.039 -2.517 1.843 1.00 96.75 196 GLY A O 1
ATOM 1507 N N . PHE A 1 197 ? 1.871 -0.916 0.797 1.00 98.38 197 PHE A N 1
ATOM 1508 C CA . PHE A 1 197 ? 2.634 -0.991 -0.450 1.00 98.38 197 PHE A CA 1
ATOM 1509 C C . PHE A 1 197 ? 4.069 -0.485 -0.302 1.00 98.38 197 PHE A C 1
ATOM 1511 O O . PHE A 1 197 ? 4.955 -1.044 -0.944 1.00 98.38 197 PHE A O 1
ATOM 1518 N N . SER A 1 198 ? 4.320 0.496 0.570 1.00 97.81 198 SER A N 1
ATOM 1519 C CA . SER A 1 198 ? 5.671 1.011 0.841 1.00 97.81 198 SER A CA 1
ATOM 1520 C C . SER A 1 198 ? 6.560 0.004 1.577 1.00 97.81 198 SER A C 1
ATOM 1522 O O . SER A 1 198 ? 7.773 0.169 1.595 1.00 97.81 198 SER A O 1
ATOM 1524 N N . VAL A 1 199 ? 5.982 -1.056 2.150 1.00 96.12 199 VAL A N 1
ATOM 1525 C CA . VAL A 1 199 ? 6.725 -2.210 2.683 1.00 96.12 199 VAL A CA 1
ATOM 1526 C C . VAL A 1 199 ? 6.781 -3.338 1.652 1.00 96.12 199 VAL A C 1
ATOM 1528 O O . VAL A 1 199 ? 7.846 -3.883 1.371 1.00 96.12 199 VAL A O 1
ATOM 1531 N N . PHE A 1 200 ? 5.633 -3.687 1.068 1.00 98.19 200 PHE A N 1
ATOM 1532 C CA . PHE A 1 200 ? 5.506 -4.867 0.217 1.00 98.19 200 PHE A CA 1
ATOM 1533 C C . PHE A 1 200 ? 6.204 -4.730 -1.142 1.00 98.19 200 PHE A C 1
ATOM 1535 O O . PHE A 1 200 ? 6.971 -5.610 -1.529 1.00 98.19 200 PHE A O 1
ATOM 1542 N N . LEU A 1 201 ? 5.945 -3.646 -1.880 1.00 98.56 201 LEU A N 1
ATOM 1543 C CA . LEU A 1 201 ? 6.426 -3.507 -3.257 1.00 98.56 201 LEU A CA 1
ATOM 1544 C C . LEU A 1 201 ? 7.956 -3.389 -3.343 1.00 98.56 201 LEU A C 1
ATOM 1546 O O . LEU A 1 201 ? 8.528 -4.058 -4.205 1.00 98.56 201 LEU A O 1
ATOM 1550 N N . PRO A 1 202 ? 8.653 -2.642 -2.458 1.00 98.12 202 PRO A N 1
ATOM 1551 C CA . PRO A 1 202 ? 10.111 -2.629 -2.483 1.00 98.12 202 PRO A CA 1
ATOM 1552 C C . PRO A 1 202 ? 10.730 -4.006 -2.251 1.00 98.12 202 PRO A C 1
ATOM 1554 O O . PRO A 1 202 ? 11.706 -4.353 -2.918 1.00 98.12 202 PRO A O 1
ATOM 1557 N N . PHE A 1 203 ? 10.152 -4.788 -1.332 1.00 97.38 203 PHE A N 1
ATOM 1558 C CA . PHE A 1 203 ? 10.618 -6.135 -1.018 1.00 97.38 203 PHE A CA 1
ATOM 1559 C C . PHE A 1 203 ? 10.354 -7.115 -2.168 1.00 97.38 203 PHE A C 1
ATOM 1561 O O . PHE A 1 203 ? 11.214 -7.930 -2.485 1.00 97.38 203 PHE A O 1
ATOM 1568 N N . LEU A 1 204 ? 9.213 -6.992 -2.853 1.00 98.62 204 LEU A N 1
ATOM 1569 C CA . LEU A 1 204 ? 8.924 -7.760 -4.065 1.00 98.62 204 LEU A CA 1
ATOM 1570 C C . LEU A 1 204 ? 9.961 -7.504 -5.166 1.00 98.62 204 LEU A C 1
ATOM 1572 O O . LEU A 1 204 ? 10.506 -8.457 -5.718 1.00 98.62 204 LEU A O 1
ATOM 1576 N N . VAL A 1 205 ? 10.248 -6.233 -5.470 1.00 98.56 205 VAL A N 1
ATOM 1577 C CA . VAL A 1 205 ? 11.253 -5.866 -6.483 1.00 98.56 205 VAL A CA 1
ATOM 1578 C C . VAL A 1 205 ? 12.629 -6.401 -6.086 1.00 98.56 205 VAL A C 1
ATOM 1580 O O . VAL A 1 205 ? 13.294 -7.027 -6.908 1.00 98.56 205 VAL A O 1
ATOM 1583 N N . MET A 1 206 ? 13.008 -6.240 -4.815 1.00 97.62 206 MET A N 1
ATOM 1584 C CA . MET A 1 206 ? 14.271 -6.749 -4.281 1.00 97.62 206 MET A CA 1
ATOM 1585 C C . MET A 1 206 ? 14.379 -8.272 -4.428 1.00 97.62 206 MET A C 1
ATOM 1587 O O . MET A 1 206 ? 15.390 -8.761 -4.921 1.00 97.62 206 MET A O 1
ATOM 1591 N N . GLU A 1 207 ? 13.362 -9.040 -4.028 1.00 97.62 207 GLU A N 1
ATOM 1592 C CA . GLU A 1 207 ? 13.413 -10.508 -4.087 1.00 97.62 207 GLU A CA 1
ATOM 1593 C C . GLU A 1 207 ? 13.468 -11.048 -5.520 1.00 97.62 207 GLU A C 1
ATOM 1595 O O . GLU A 1 207 ? 14.142 -12.053 -5.763 1.00 97.62 207 GLU A O 1
ATOM 1600 N N . VAL A 1 208 ? 12.811 -10.382 -6.477 1.00 98.38 208 VAL A N 1
ATOM 1601 C CA . VAL A 1 208 ? 12.902 -10.735 -7.904 1.00 98.38 208 VAL A CA 1
ATOM 1602 C C . VAL A 1 208 ? 14.269 -10.348 -8.480 1.00 98.38 208 VAL A C 1
ATOM 1604 O O . VAL A 1 208 ? 14.882 -11.147 -9.189 1.00 98.38 208 VAL A O 1
ATOM 1607 N N . GLY A 1 209 ? 14.764 -9.151 -8.156 1.00 97.94 209 GLY A N 1
ATOM 1608 C CA . GLY A 1 209 ? 16.020 -8.593 -8.669 1.00 97.94 209 GLY A CA 1
ATOM 1609 C C . GLY A 1 209 ? 17.288 -9.124 -7.996 1.00 97.94 209 GLY A C 1
ATOM 1610 O O . GLY A 1 209 ? 18.388 -8.875 -8.481 1.00 97.94 209 GLY A O 1
ATOM 1611 N N . LYS A 1 210 ? 17.169 -9.869 -6.895 1.00 96.12 210 LYS A N 1
ATOM 1612 C CA . LYS A 1 210 ? 18.309 -10.374 -6.123 1.00 96.12 210 LYS A CA 1
ATOM 1613 C C . LYS A 1 210 ? 19.270 -11.210 -6.977 1.00 96.12 210 LYS A C 1
ATOM 1615 O O . LYS A 1 210 ? 18.848 -12.028 -7.801 1.00 96.12 210 LYS A O 1
ATOM 1620 N N . ALA A 1 211 ? 20.570 -11.067 -6.720 1.00 92.62 211 ALA A N 1
ATOM 1621 C CA . ALA A 1 211 ? 21.601 -11.899 -7.337 1.00 92.62 211 ALA A CA 1
ATOM 1622 C C . ALA A 1 211 ? 21.285 -13.403 -7.190 1.00 92.62 211 ALA A C 1
ATOM 1624 O O . ALA A 1 211 ? 20.804 -13.863 -6.150 1.00 92.62 211 ALA A O 1
ATOM 1625 N N . GLY A 1 212 ? 21.540 -14.176 -8.250 1.00 93.50 212 GLY A N 1
ATOM 1626 C CA . GLY A 1 212 ? 21.243 -15.614 -8.298 1.00 93.50 212 GLY A CA 1
ATOM 1627 C C . GLY A 1 212 ? 19.796 -15.977 -8.665 1.00 93.50 212 GLY A C 1
ATOM 1628 O O . GLY A 1 212 ? 19.447 -17.155 -8.649 1.00 93.50 212 GLY A O 1
ATOM 1629 N N . ARG A 1 213 ? 18.946 -15.002 -9.024 1.00 96.19 213 ARG A N 1
ATOM 1630 C CA . ARG A 1 213 ? 17.557 -15.223 -9.481 1.00 96.19 213 ARG A CA 1
ATOM 1631 C C . ARG A 1 213 ? 17.370 -15.167 -11.006 1.00 96.19 213 ARG A C 1
ATOM 1633 O O . ARG A 1 213 ? 16.232 -15.090 -11.459 1.00 96.19 213 ARG A O 1
ATOM 1640 N N . GLY A 1 214 ? 18.442 -15.252 -11.798 1.00 97.31 214 GLY A N 1
ATOM 1641 C CA . GLY A 1 214 ? 18.386 -15.124 -13.265 1.00 97.31 214 GLY A CA 1
ATOM 1642 C C . GLY A 1 214 ? 17.370 -16.052 -13.951 1.00 97.31 214 GLY A C 1
ATOM 1643 O O . GLY A 1 214 ? 16.569 -15.580 -14.751 1.00 97.31 214 GLY A O 1
ATOM 1644 N N . ASP A 1 215 ? 17.315 -17.337 -13.571 1.00 98.12 215 ASP A N 1
ATOM 1645 C CA . ASP A 1 215 ? 16.317 -18.292 -14.103 1.00 98.12 215 ASP A CA 1
ATOM 1646 C C . ASP A 1 215 ? 14.871 -17.848 -13.817 1.00 98.12 215 ASP A C 1
ATOM 1648 O O . ASP A 1 215 ? 14.006 -17.885 -14.692 1.00 98.12 215 ASP A O 1
ATOM 1652 N N . LEU A 1 216 ? 14.605 -17.363 -12.598 1.00 98.31 216 LEU A N 1
ATOM 1653 C CA . LEU A 1 216 ? 13.285 -16.855 -12.227 1.00 98.31 216 LEU A CA 1
ATOM 1654 C C . LEU A 1 216 ? 12.921 -15.624 -13.064 1.00 98.31 216 LEU A C 1
ATOM 1656 O O . LEU A 1 216 ? 11.820 -15.574 -13.610 1.00 98.31 216 LEU A O 1
ATOM 1660 N N . ARG A 1 217 ? 13.831 -14.649 -13.183 1.00 98.50 217 ARG A N 1
ATOM 1661 C CA . ARG A 1 217 ? 13.596 -13.424 -13.964 1.00 98.50 217 ARG A CA 1
ATOM 1662 C C . ARG A 1 217 ? 13.347 -13.733 -15.437 1.00 98.50 217 ARG A C 1
ATOM 1664 O O . ARG A 1 217 ? 12.386 -13.222 -16.007 1.00 98.50 217 ARG A O 1
ATOM 1671 N N . GLN A 1 218 ? 14.123 -14.648 -16.019 1.00 98.50 218 GLN A N 1
ATOM 1672 C CA . GLN A 1 218 ? 13.904 -15.132 -17.380 1.00 98.50 218 GLN A CA 1
ATOM 1673 C C . GLN A 1 218 ? 12.496 -15.718 -17.554 1.00 98.50 218 GLN A C 1
ATOM 1675 O O . GLN A 1 218 ? 11.777 -15.326 -18.473 1.00 98.50 218 GLN A O 1
ATOM 1680 N N . ARG A 1 219 ? 12.074 -16.625 -16.668 1.00 98.75 219 ARG A N 1
ATOM 1681 C CA . ARG A 1 219 ? 10.765 -17.288 -16.771 1.00 98.75 219 ARG A CA 1
ATOM 1682 C C . ARG A 1 219 ? 9.599 -16.328 -16.540 1.00 98.75 219 ARG A C 1
ATOM 1684 O O . ARG A 1 219 ? 8.575 -16.435 -17.212 1.00 98.75 219 ARG A O 1
ATOM 1691 N N . LEU A 1 220 ? 9.753 -15.374 -15.618 1.00 98.75 220 LEU A N 1
ATOM 1692 C CA . LEU A 1 220 ? 8.782 -14.298 -15.404 1.00 98.75 220 LEU A CA 1
ATOM 1693 C C . LEU A 1 220 ? 8.645 -13.437 -16.660 1.00 98.75 220 LEU A C 1
ATOM 1695 O O . LEU A 1 220 ? 7.531 -13.188 -17.112 1.00 98.75 220 LEU A O 1
ATOM 1699 N N . ARG A 1 221 ? 9.765 -13.039 -17.267 1.00 98.12 221 ARG A N 1
ATOM 1700 C CA . ARG A 1 221 ? 9.782 -12.283 -18.521 1.00 98.12 221 ARG A CA 1
ATOM 1701 C C . ARG A 1 221 ? 9.086 -13.018 -19.656 1.00 98.12 221 ARG A C 1
ATOM 1703 O O . ARG A 1 221 ? 8.266 -12.423 -20.352 1.00 98.12 221 ARG A O 1
ATOM 1710 N N . GLU A 1 222 ? 9.410 -14.292 -19.848 1.00 98.25 222 GLU A N 1
ATOM 1711 C CA . GLU A 1 222 ? 8.793 -15.133 -20.875 1.00 98.25 222 GLU A CA 1
ATOM 1712 C C . GLU A 1 222 ? 7.276 -15.236 -20.672 1.00 98.25 222 GLU A C 1
ATOM 1714 O O . GLU A 1 222 ? 6.519 -15.044 -21.625 1.00 98.25 222 GLU A O 1
ATOM 1719 N N . GLU A 1 223 ? 6.813 -15.459 -19.437 1.00 98.56 223 GLU A N 1
ATOM 1720 C CA . GLU A 1 223 ? 5.381 -15.479 -19.125 1.00 98.56 223 GLU A CA 1
ATOM 1721 C C . GLU A 1 223 ? 4.713 -14.127 -19.402 1.00 98.56 223 GLU A C 1
ATOM 1723 O O . GLU A 1 223 ? 3.691 -14.088 -20.090 1.00 98.56 223 GLU A O 1
ATOM 1728 N N . VAL A 1 224 ? 5.293 -13.027 -18.910 1.00 98.00 224 VAL A N 1
ATOM 1729 C CA . VAL A 1 224 ? 4.755 -11.672 -19.090 1.00 98.00 224 VAL A CA 1
ATOM 1730 C C . VAL A 1 224 ? 4.611 -11.352 -20.574 1.00 98.00 224 VAL A C 1
ATOM 1732 O O . VAL A 1 224 ? 3.536 -10.953 -21.017 1.00 98.00 224 VAL A O 1
ATOM 1735 N N . ARG A 1 225 ? 5.659 -11.579 -21.370 1.00 95.81 225 ARG A N 1
ATOM 1736 C CA . ARG A 1 225 ? 5.650 -11.271 -22.807 1.00 95.81 225 ARG A CA 1
ATOM 1737 C C . ARG A 1 225 ? 4.694 -12.162 -23.584 1.00 95.81 225 ARG A C 1
ATOM 1739 O O . ARG A 1 225 ? 3.982 -11.666 -24.450 1.00 95.81 225 ARG A O 1
ATOM 1746 N N . ARG A 1 226 ? 4.619 -13.450 -23.241 1.00 96.44 226 ARG A N 1
ATOM 1747 C CA . ARG A 1 226 ? 3.653 -14.377 -23.841 1.00 96.44 226 ARG A CA 1
ATOM 1748 C C . ARG A 1 226 ? 2.211 -13.935 -23.584 1.00 96.44 226 ARG A C 1
ATOM 1750 O O . ARG A 1 226 ? 1.383 -14.054 -24.478 1.00 96.44 226 ARG A O 1
ATOM 1757 N N . VAL A 1 227 ? 1.899 -13.471 -22.372 1.00 97.00 227 VAL A N 1
ATOM 1758 C CA . VAL A 1 227 ? 0.539 -13.038 -22.009 1.00 97.00 227 VAL A CA 1
ATOM 1759 C C . VAL A 1 227 ? 0.188 -11.685 -22.627 1.00 97.00 227 VAL A C 1
ATOM 1761 O O . VAL A 1 227 ? -0.939 -11.515 -23.083 1.00 97.00 227 VAL A O 1
ATOM 1764 N N . LEU A 1 228 ? 1.120 -10.727 -22.648 1.00 94.69 228 LEU A N 1
ATOM 1765 C CA . LEU A 1 228 ? 0.854 -9.395 -23.201 1.00 94.69 228 LEU A CA 1
ATOM 1766 C C . LEU A 1 228 ? 0.836 -9.374 -24.741 1.00 94.69 228 LEU A C 1
ATOM 1768 O O . LEU A 1 228 ? 0.141 -8.546 -25.334 1.00 94.69 228 LEU A O 1
ATOM 1772 N N . GLY A 1 229 ? 1.585 -10.271 -25.390 1.00 88.44 229 GLY A N 1
ATOM 1773 C CA . GLY A 1 229 ? 1.746 -10.268 -26.843 1.00 88.44 229 GLY A CA 1
ATOM 1774 C C . GLY A 1 229 ? 2.225 -8.908 -27.366 1.00 88.44 229 GLY A C 1
ATOM 1775 O O . GLY A 1 229 ? 2.974 -8.198 -26.691 1.00 88.44 229 GLY A O 1
ATOM 1776 N N . ASP A 1 230 ? 1.750 -8.532 -28.553 1.00 74.38 230 ASP A N 1
ATOM 1777 C CA . ASP A 1 230 ? 2.177 -7.311 -29.251 1.00 74.38 230 ASP A CA 1
ATOM 1778 C C . ASP A 1 230 ? 1.304 -6.075 -28.958 1.00 74.38 230 ASP A C 1
ATOM 1780 O O . ASP A 1 230 ? 1.489 -5.031 -29.581 1.00 74.38 230 ASP A O 1
ATOM 1784 N N . GLY A 1 231 ? 0.343 -6.147 -28.027 1.00 68.25 231 GLY A N 1
ATOM 1785 C CA . GLY A 1 231 ? -0.579 -5.020 -27.832 1.00 68.25 231 GLY A CA 1
ATOM 1786 C C . GLY A 1 231 ? -1.491 -5.030 -26.607 1.00 68.25 231 GLY A C 1
ATOM 1787 O O . GLY A 1 231 ? -2.327 -4.133 -26.499 1.00 68.25 231 GLY A O 1
ATOM 1788 N N . CYS A 1 232 ? -1.387 -5.995 -25.685 1.00 77.06 232 CYS A N 1
ATOM 1789 C CA . CYS A 1 232 ? -2.146 -5.912 -24.438 1.00 77.06 232 CYS A CA 1
ATOM 1790 C C . CYS A 1 232 ? -1.420 -5.033 -23.416 1.00 77.06 232 CYS A C 1
ATOM 1792 O O . CYS A 1 232 ? -0.258 -5.261 -23.080 1.00 77.06 232 CYS A O 1
ATOM 1794 N N . ASP A 1 233 ? -2.145 -4.059 -22.875 1.00 88.38 233 ASP A N 1
ATOM 1795 C CA . ASP A 1 233 ? -1.707 -3.295 -21.713 1.00 88.38 233 ASP A CA 1
ATOM 1796 C C . ASP A 1 233 ? -1.714 -4.169 -20.450 1.00 88.38 233 ASP A C 1
ATOM 1798 O O . ASP A 1 233 ? -2.572 -5.042 -20.267 1.00 88.38 233 ASP A O 1
ATOM 1802 N N . VAL A 1 234 ? -0.794 -3.890 -19.526 1.00 95.56 234 VAL A N 1
ATOM 1803 C CA . VAL A 1 234 ? -0.826 -4.500 -18.194 1.00 95.56 234 VAL A CA 1
ATOM 1804 C C . VAL A 1 234 ? -2.082 -4.036 -17.453 1.00 95.56 234 VAL A C 1
ATOM 1806 O O . VAL A 1 234 ? -2.365 -2.845 -17.318 1.00 95.56 234 VAL A O 1
ATOM 1809 N N . GLY A 1 235 ? -2.849 -4.996 -16.944 1.00 96.44 235 GLY A N 1
ATOM 1810 C CA . GLY A 1 235 ? -4.080 -4.747 -16.203 1.00 96.44 235 GLY A CA 1
ATOM 1811 C C . GLY A 1 235 ? -4.638 -6.020 -15.580 1.00 96.44 235 GLY A C 1
ATOM 1812 O O . GLY A 1 235 ? -4.033 -7.086 -15.687 1.00 96.44 235 GLY A O 1
ATOM 1813 N N . PHE A 1 236 ? -5.799 -5.918 -14.922 1.00 96.50 236 PHE A N 1
ATOM 1814 C CA . PHE A 1 236 ? -6.370 -7.015 -14.123 1.00 96.50 236 PHE A CA 1
ATOM 1815 C C . PHE A 1 236 ? -6.552 -8.313 -14.914 1.00 96.50 236 PHE A C 1
ATOM 1817 O O . PHE A 1 236 ? -6.245 -9.387 -14.405 1.00 96.50 236 PHE A O 1
ATOM 1824 N N . ALA A 1 237 ? -7.032 -8.212 -16.156 1.00 95.31 237 ALA A N 1
ATOM 1825 C CA . ALA A 1 237 ? -7.222 -9.372 -17.019 1.00 95.31 237 ALA A CA 1
ATOM 1826 C C . ALA A 1 237 ? -5.885 -10.043 -17.366 1.00 95.31 237 ALA A C 1
ATOM 1828 O O . ALA A 1 237 ? -5.774 -11.254 -17.229 1.00 95.31 237 ALA A O 1
ATOM 1829 N N . ALA A 1 238 ? -4.865 -9.261 -17.736 1.00 96.69 238 ALA A N 1
ATOM 1830 C CA . ALA A 1 238 ? -3.553 -9.786 -18.104 1.00 96.69 238 ALA A CA 1
ATOM 1831 C C . ALA A 1 238 ? -2.877 -10.503 -16.926 1.00 96.69 238 ALA A C 1
ATOM 1833 O O . ALA A 1 238 ? -2.490 -11.662 -17.045 1.00 96.69 238 ALA A O 1
ATOM 1834 N N . VAL A 1 239 ? -2.794 -9.859 -15.757 1.00 97.44 239 VAL A N 1
ATOM 1835 C CA . VAL A 1 239 ? -2.081 -10.440 -14.604 1.00 97.44 239 VAL A CA 1
ATOM 1836 C C . VAL A 1 239 ? -2.764 -11.683 -14.034 1.00 97.44 239 VAL A C 1
ATOM 1838 O O . VAL A 1 239 ? -2.109 -12.502 -13.396 1.00 97.44 239 VAL A O 1
ATOM 1841 N N . ARG A 1 240 ? -4.067 -11.873 -14.284 1.00 96.56 240 ARG A N 1
ATOM 1842 C CA . ARG A 1 240 ? -4.780 -13.096 -13.893 1.00 96.56 240 ARG A CA 1
ATOM 1843 C C . ARG A 1 240 ? -4.246 -14.335 -14.617 1.00 96.56 240 ARG A C 1
ATOM 1845 O O . ARG A 1 240 ? -4.197 -15.402 -14.001 1.00 96.56 240 ARG A O 1
ATOM 1852 N N . GLU A 1 241 ? -3.818 -14.165 -15.867 1.00 97.38 241 GLU A N 1
ATOM 1853 C CA . GLU A 1 241 ? -3.278 -15.217 -16.740 1.00 97.38 241 GLU A CA 1
ATOM 1854 C C . GLU A 1 241 ? -1.759 -15.441 -16.552 1.00 97.38 241 GLU A C 1
ATOM 1856 O O . GLU A 1 241 ? -1.177 -16.329 -17.179 1.00 97.38 241 GLU A O 1
ATOM 1861 N N . MET A 1 242 ? -1.105 -14.652 -15.687 1.00 98.25 242 MET A N 1
ATOM 1862 C CA . MET A 1 242 ? 0.320 -14.766 -15.350 1.00 98.25 242 MET A CA 1
ATOM 1863 C C . MET A 1 242 ? 0.497 -15.597 -14.069 1.00 98.25 242 MET A C 1
ATOM 1865 O O . MET A 1 242 ? 0.615 -15.067 -12.960 1.00 98.25 242 MET A O 1
ATOM 1869 N N . ALA A 1 243 ? 0.430 -16.923 -14.203 1.00 98.50 243 ALA A N 1
ATOM 1870 C CA . ALA A 1 243 ? 0.444 -17.846 -13.072 1.00 98.50 243 ALA A CA 1
ATOM 1871 C C . ALA A 1 243 ? 1.747 -17.776 -12.258 1.00 98.50 243 ALA A C 1
ATOM 1873 O O . ALA A 1 243 ? 1.691 -17.774 -11.025 1.00 98.50 243 ALA A O 1
ATOM 1874 N N . LEU A 1 244 ? 2.904 -17.686 -12.919 1.00 98.81 244 LEU A N 1
ATOM 1875 C CA . LEU A 1 244 ? 4.198 -17.567 -12.251 1.00 98.81 244 LEU A CA 1
ATOM 1876 C C . LEU A 1 244 ? 4.345 -16.204 -11.568 1.00 98.81 244 LEU A C 1
ATOM 1878 O O . LEU A 1 244 ? 4.718 -16.173 -10.399 1.00 98.81 244 LEU A O 1
ATOM 1882 N N . VAL A 1 245 ? 3.976 -15.100 -12.228 1.00 98.75 245 VAL A N 1
ATOM 1883 C CA . VAL A 1 245 ? 3.995 -13.755 -11.614 1.00 98.75 245 VAL A CA 1
ATOM 1884 C C . VAL A 1 245 ? 3.128 -13.715 -10.353 1.00 98.75 245 VAL A C 1
ATOM 1886 O O . VAL A 1 245 ? 3.571 -13.240 -9.305 1.00 98.75 245 VAL A O 1
ATOM 1889 N N . ARG A 1 246 ? 1.912 -14.273 -10.417 1.00 98.38 246 ARG A N 1
ATOM 1890 C CA . ARG A 1 246 ? 1.024 -14.389 -9.250 1.00 98.38 246 ARG A CA 1
ATOM 1891 C C . ARG A 1 246 ? 1.642 -15.240 -8.150 1.00 98.38 246 ARG A C 1
ATOM 1893 O O . ARG A 1 246 ? 1.635 -14.830 -6.992 1.00 98.38 246 ARG A O 1
ATOM 1900 N N . SER A 1 247 ? 2.198 -16.400 -8.504 1.00 98.50 247 SER A N 1
ATOM 1901 C CA . SER A 1 247 ? 2.879 -17.280 -7.551 1.00 98.50 247 SER A CA 1
ATOM 1902 C C . SER A 1 247 ? 4.036 -16.566 -6.852 1.00 98.50 247 SER A C 1
ATOM 1904 O O . SER A 1 247 ? 4.191 -16.716 -5.643 1.00 98.50 247 SER A O 1
ATOM 1906 N N . THR A 1 248 ? 4.822 -15.768 -7.576 1.00 98.38 248 THR A N 1
ATOM 1907 C CA . THR A 1 248 ? 5.902 -14.959 -7.002 1.00 98.38 248 THR A CA 1
ATOM 1908 C C . THR A 1 248 ? 5.358 -13.931 -6.014 1.00 98.38 248 THR A C 1
ATOM 1910 O O . THR A 1 248 ? 5.863 -13.845 -4.898 1.00 98.38 248 THR A O 1
ATOM 1913 N N . GLY A 1 249 ? 4.295 -13.201 -6.368 1.00 97.44 249 GLY A N 1
ATOM 1914 C CA . GLY A 1 249 ? 3.655 -12.246 -5.458 1.00 97.44 249 GLY A CA 1
ATOM 1915 C C . GLY A 1 249 ? 3.154 -12.896 -4.162 1.00 97.44 249 GLY A C 1
ATOM 1916 O O . GLY A 1 249 ? 3.413 -12.383 -3.072 1.00 97.44 249 GLY A O 1
ATOM 1917 N N . TYR A 1 250 ? 2.493 -14.054 -4.264 1.00 97.75 250 TYR A N 1
ATOM 1918 C CA . TYR A 1 250 ? 2.042 -14.818 -3.097 1.00 97.75 250 TYR A CA 1
ATOM 1919 C C . TYR A 1 250 ? 3.200 -15.331 -2.241 1.00 97.75 250 TYR A C 1
ATOM 1921 O O . TYR A 1 250 ? 3.130 -15.252 -1.016 1.00 97.75 250 TYR A O 1
ATOM 1929 N N . GLU A 1 251 ? 4.267 -15.834 -2.859 1.00 97.56 251 GLU A N 1
ATOM 1930 C CA . GLU A 1 251 ? 5.420 -16.363 -2.130 1.00 97.56 251 GLU A CA 1
ATOM 1931 C C . GLU A 1 251 ? 6.143 -15.266 -1.343 1.00 97.56 251 GLU A C 1
ATOM 1933 O O . GLU A 1 251 ? 6.518 -15.468 -0.188 1.00 97.56 251 GLU A O 1
ATOM 1938 N N . VAL A 1 252 ? 6.263 -14.071 -1.922 1.00 96.62 252 VAL A N 1
ATOM 1939 C CA . VAL A 1 252 ? 6.821 -12.902 -1.234 1.00 96.62 252 VAL A CA 1
ATOM 1940 C C . VAL A 1 252 ? 5.952 -12.508 -0.033 1.00 96.62 252 VAL A C 1
ATOM 1942 O O . VAL A 1 252 ? 6.485 -12.319 1.060 1.00 96.62 252 VAL A O 1
ATOM 1945 N N . LEU A 1 253 ? 4.620 -12.466 -0.182 1.00 95.44 253 LEU A N 1
ATOM 1946 C CA . LEU A 1 253 ? 3.699 -12.213 0.938 1.00 95.44 253 LEU A CA 1
ATOM 1947 C C . LEU A 1 253 ? 3.774 -13.295 2.025 1.00 95.44 253 LEU A C 1
ATOM 1949 O O . LEU A 1 253 ? 3.644 -12.982 3.209 1.00 95.44 253 LEU A O 1
ATOM 1953 N N . ARG A 1 254 ? 3.987 -14.559 1.637 1.00 95.44 254 ARG A N 1
ATOM 1954 C CA . ARG A 1 254 ? 4.142 -15.688 2.564 1.00 95.44 254 ARG A CA 1
ATOM 1955 C C . ARG A 1 254 ? 5.439 -15.585 3.365 1.00 95.44 254 ARG A C 1
ATOM 1957 O O . ARG A 1 254 ? 5.437 -15.879 4.558 1.00 95.44 254 ARG A O 1
ATOM 1964 N N . MET A 1 255 ? 6.537 -15.213 2.710 1.00 94.31 255 MET A N 1
ATOM 1965 C CA . MET A 1 255 ? 7.866 -15.140 3.321 1.00 94.31 255 MET A CA 1
ATOM 1966 C C . MET A 1 255 ? 8.059 -13.885 4.172 1.00 94.31 255 MET A C 1
ATOM 1968 O O . MET A 1 255 ? 8.710 -13.954 5.212 1.00 94.31 255 MET A O 1
ATOM 1972 N N . GLN A 1 256 ? 7.480 -12.757 3.755 1.00 91.81 256 GLN A N 1
ATOM 1973 C CA . GLN A 1 256 ? 7.605 -11.480 4.448 1.00 91.81 256 GLN A CA 1
ATOM 1974 C C . GLN A 1 256 ? 6.254 -10.751 4.488 1.00 91.81 256 GLN A C 1
ATOM 1976 O O . GLN A 1 256 ? 6.005 -9.837 3.695 1.00 91.81 256 GLN A O 1
ATOM 1981 N N . PRO A 1 257 ? 5.357 -11.136 5.414 1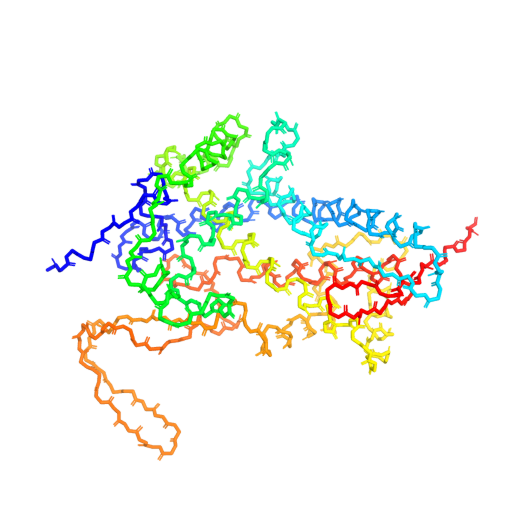.00 92.50 257 PRO A N 1
ATOM 1982 C CA . PRO A 1 257 ? 4.076 -10.463 5.571 1.00 92.50 257 PRO A CA 1
ATOM 1983 C C . PRO A 1 257 ? 4.295 -8.985 5.957 1.00 92.50 257 PRO A C 1
ATOM 1985 O O . PRO A 1 257 ? 4.926 -8.721 6.983 1.00 92.50 257 PRO A O 1
ATOM 1988 N N . PRO A 1 258 ? 3.742 -8.008 5.205 1.00 92.12 258 PRO A N 1
ATOM 1989 C CA . PRO A 1 258 ? 3.972 -6.578 5.461 1.00 92.12 258 PRO A CA 1
ATOM 1990 C C . PRO A 1 258 ? 3.474 -6.101 6.829 1.00 92.12 258 PRO A C 1
ATOM 1992 O O . PRO A 1 258 ? 3.962 -5.115 7.372 1.00 92.12 258 PRO A O 1
ATOM 1995 N N . VAL A 1 259 ? 2.484 -6.803 7.385 1.00 91.75 259 VAL A N 1
ATOM 1996 C CA . VAL A 1 259 ? 1.938 -6.564 8.722 1.00 91.75 259 VAL A CA 1
ATOM 1997 C C . VAL A 1 259 ? 2.024 -7.892 9.482 1.00 91.75 259 VAL A C 1
ATOM 1999 O O . VAL A 1 259 ? 1.152 -8.740 9.301 1.00 91.75 259 VAL A O 1
ATOM 2002 N N . PRO A 1 260 ? 3.070 -8.129 10.294 1.00 88.69 260 PRO A N 1
ATOM 2003 C CA . PRO A 1 260 ? 3.308 -9.433 10.928 1.00 88.69 260 PRO A CA 1
ATOM 2004 C C . PRO A 1 260 ? 2.509 -9.658 12.223 1.00 88.69 260 PRO A C 1
ATOM 2006 O O . PRO A 1 260 ? 2.398 -10.787 12.703 1.00 88.69 260 PRO A O 1
ATOM 2009 N N . LEU A 1 261 ? 1.963 -8.591 12.813 1.00 89.88 261 LEU A N 1
ATOM 2010 C CA . LEU A 1 261 ? 1.250 -8.649 14.087 1.00 89.88 261 LEU A CA 1
ATOM 2011 C C . LEU A 1 261 ? -0.255 -8.490 13.887 1.00 89.88 261 LEU A C 1
ATOM 2013 O O . LEU A 1 261 ? -0.720 -7.496 13.325 1.00 89.88 261 LEU A O 1
ATOM 2017 N N . GLN A 1 262 ? -1.022 -9.470 14.358 1.00 91.00 262 GLN A N 1
ATOM 2018 C CA . GLN A 1 262 ? -2.476 -9.407 14.433 1.00 91.00 262 GLN A CA 1
ATOM 2019 C C . GLN A 1 262 ? -2.919 -9.789 15.837 1.00 91.00 262 GLN A C 1
ATOM 2021 O O . G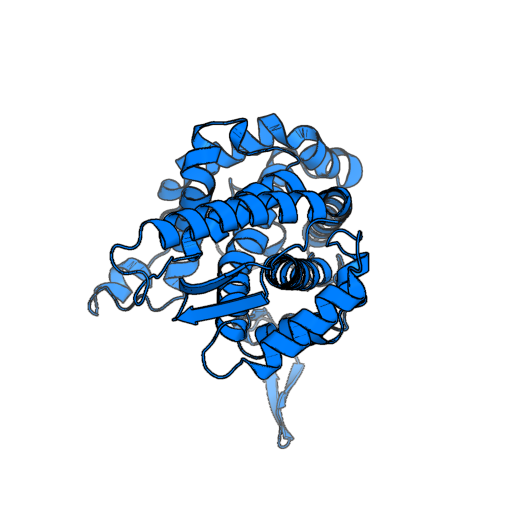LN A 1 262 ? -2.410 -10.740 16.431 1.00 91.00 262 GLN A O 1
ATOM 2026 N N . PHE A 1 263 ? -3.899 -9.054 16.348 1.00 91.69 263 PHE A N 1
ATOM 2027 C CA . PHE A 1 263 ? -4.410 -9.236 17.697 1.00 91.69 263 PHE A CA 1
ATOM 2028 C C . PHE A 1 263 ? -5.927 -9.364 17.683 1.00 91.69 263 PHE A C 1
ATOM 2030 O O . PHE A 1 263 ? -6.620 -8.682 16.928 1.00 91.69 263 PHE A O 1
ATOM 2037 N N . GLY A 1 264 ? -6.429 -10.219 18.564 1.00 91.25 264 GLY A N 1
ATOM 2038 C CA . GLY A 1 264 ? -7.838 -10.374 18.874 1.00 91.25 264 GLY A CA 1
ATOM 2039 C C . GLY A 1 264 ? -8.113 -10.146 20.356 1.00 91.25 264 GLY A C 1
ATOM 2040 O O . GLY A 1 264 ? -7.222 -10.211 21.210 1.00 91.25 264 GLY A O 1
ATOM 2041 N N . ARG A 1 265 ? -9.385 -9.901 20.661 1.00 91.88 265 ARG A N 1
ATOM 2042 C CA . ARG A 1 265 ? -9.919 -9.956 22.019 1.00 91.88 265 ARG A CA 1
ATOM 2043 C C . ARG A 1 265 ? -10.881 -11.131 22.109 1.00 91.88 265 ARG A C 1
ATOM 2045 O O . ARG A 1 265 ? -11.796 -11.226 21.294 1.00 91.88 265 ARG A O 1
ATOM 2052 N N . ALA A 1 266 ? -10.696 -11.998 23.099 1.00 93.69 266 ALA A N 1
ATOM 2053 C CA . ALA A 1 266 ? -11.599 -13.124 23.314 1.00 93.69 266 ALA A CA 1
ATOM 2054 C C . ALA A 1 266 ? -13.008 -12.611 23.662 1.00 93.69 266 ALA A C 1
ATOM 2056 O O . ALA A 1 266 ? -13.181 -11.887 24.647 1.00 93.69 266 ALA A O 1
ATOM 2057 N N . ARG A 1 267 ? -14.015 -12.956 22.851 1.00 93.06 267 ARG A N 1
ATOM 2058 C CA . ARG A 1 267 ? -15.415 -12.550 23.090 1.00 93.06 267 ARG A CA 1
ATOM 2059 C C . ARG A 1 267 ? -16.161 -13.474 24.049 1.00 93.06 267 ARG A C 1
ATOM 2061 O O . ARG A 1 267 ? -17.095 -13.026 24.704 1.00 93.06 267 ARG A O 1
ATOM 2068 N N . GLN A 1 268 ? -15.718 -14.720 24.151 1.00 95.31 268 GLN A N 1
ATOM 2069 C CA . GLN A 1 268 ? -16.249 -15.764 25.023 1.00 95.31 268 GLN A CA 1
ATOM 2070 C C . GLN A 1 268 ? -15.116 -16.709 25.426 1.00 95.31 268 GLN A C 1
ATOM 2072 O O . GLN A 1 268 ? -14.034 -16.641 24.834 1.00 95.31 268 GLN A O 1
ATOM 2077 N N . ASP A 1 269 ? -15.381 -17.585 26.388 1.00 97.69 269 ASP A N 1
ATOM 2078 C CA . ASP A 1 269 ? -14.451 -18.641 26.777 1.00 97.69 269 ASP A CA 1
ATOM 2079 C C . ASP A 1 269 ? -14.292 -19.667 25.644 1.00 97.69 269 ASP A C 1
ATOM 2081 O O . ASP A 1 269 ? -15.270 -20.063 25.002 1.00 97.69 269 ASP A O 1
ATOM 2085 N N . PHE A 1 270 ? -13.061 -20.107 25.375 1.00 96.06 270 PHE A N 1
ATOM 2086 C CA . PHE A 1 270 ? -12.787 -21.181 24.416 1.00 96.06 270 PHE A CA 1
ATOM 2087 C C . PHE A 1 270 ? -11.472 -21.904 24.721 1.00 96.06 270 PHE A C 1
ATOM 2089 O O . PHE A 1 270 ? -10.649 -21.433 25.499 1.00 96.06 270 PHE A O 1
ATOM 2096 N N . VAL A 1 271 ? -11.257 -23.053 24.075 1.00 96.06 271 VAL A N 1
ATOM 2097 C CA . VAL A 1 271 ? -10.006 -23.817 24.178 1.00 96.06 271 VAL A CA 1
ATOM 2098 C C . VAL A 1 271 ? -9.202 -23.665 22.891 1.00 96.06 271 VAL A C 1
ATOM 2100 O O . VAL A 1 271 ? -9.634 -24.119 21.829 1.00 96.06 271 VAL A O 1
ATOM 2103 N N . LEU A 1 272 ? -8.020 -23.055 22.984 1.00 93.94 272 LEU A N 1
ATOM 2104 C CA . LEU A 1 272 ? -7.057 -22.972 21.888 1.00 93.94 272 LEU A CA 1
ATOM 2105 C C . LEU A 1 272 ? -6.180 -24.227 21.883 1.00 93.94 272 LEU A C 1
ATOM 2107 O O . LEU A 1 272 ? -5.628 -24.599 22.915 1.00 93.94 272 LEU A O 1
ATOM 2111 N N . ARG A 1 273 ? -6.033 -24.880 20.728 1.00 94.62 273 ARG A N 1
ATOM 2112 C CA . ARG A 1 273 ? -5.212 -26.092 20.586 1.00 94.62 273 ARG A CA 1
ATOM 2113 C C . ARG A 1 273 ? -4.021 -25.834 19.676 1.00 94.62 273 ARG A C 1
ATOM 2115 O O . ARG A 1 273 ? -4.190 -25.239 18.615 1.00 94.62 273 ARG A O 1
ATOM 2122 N N . SER A 1 274 ? -2.844 -26.302 20.077 1.00 93.50 274 SER A N 1
ATOM 2123 C CA . SER A 1 274 ? -1.629 -26.248 19.260 1.00 93.50 274 SER A CA 1
ATOM 2124 C C . SER A 1 274 ? -1.270 -27.625 18.691 1.00 93.50 274 SER A C 1
ATOM 2126 O O . SER A 1 274 ? -1.902 -28.645 18.990 1.00 93.50 274 SER A O 1
ATOM 2128 N N . HIS A 1 275 ? -0.247 -27.662 17.834 1.00 93.25 275 HIS A N 1
ATOM 2129 C CA . HIS A 1 275 ? 0.331 -28.921 17.370 1.00 93.25 275 HIS A CA 1
ATOM 2130 C C . HIS A 1 275 ? 0.828 -29.766 18.556 1.00 93.25 275 HIS A C 1
ATOM 2132 O O . HIS A 1 275 ? 1.296 -29.235 19.560 1.00 93.25 275 HIS A O 1
ATOM 2138 N N . GLY A 1 276 ? 0.717 -31.092 18.446 1.00 92.12 276 GLY A N 1
ATOM 2139 C CA . GLY A 1 276 ? 1.100 -32.015 19.523 1.00 92.12 276 GLY A CA 1
ATOM 2140 C C . GLY A 1 276 ? 0.038 -32.213 20.612 1.00 92.12 276 GLY A C 1
ATOM 2141 O O . GLY A 1 276 ? 0.284 -32.948 21.560 1.00 92.12 276 GLY A O 1
ATOM 2142 N N . GLY A 1 277 ? -1.149 -31.609 20.472 1.00 92.88 277 GLY A N 1
ATOM 2143 C CA . GLY A 1 277 ? -2.309 -31.898 21.322 1.00 92.88 277 GLY A CA 1
ATOM 2144 C C . GLY A 1 277 ? -2.417 -31.066 22.602 1.00 92.88 277 GLY A C 1
ATOM 2145 O O . GLY A 1 277 ? -3.331 -31.310 23.388 1.00 92.88 277 GLY A O 1
ATOM 2146 N N . ALA A 1 278 ? -1.544 -30.075 22.815 1.00 96.12 278 ALA A N 1
ATOM 2147 C CA . ALA A 1 278 ? -1.688 -29.149 23.937 1.00 96.12 278 ALA A CA 1
ATOM 2148 C C . ALA A 1 278 ? -2.935 -28.261 23.767 1.00 96.12 278 ALA A C 1
ATOM 2150 O O . ALA A 1 278 ? -3.280 -27.841 22.658 1.00 96.12 278 ALA A O 1
ATOM 2151 N N . ALA A 1 279 ? -3.611 -27.991 24.883 1.00 96.62 279 ALA A N 1
ATOM 2152 C CA . ALA A 1 279 ? -4.860 -27.245 24.949 1.00 96.62 279 ALA A CA 1
ATOM 2153 C C . ALA A 1 279 ? -4.766 -26.152 26.023 1.00 96.62 279 ALA A C 1
ATOM 2155 O O . ALA A 1 279 ? -4.311 -26.416 27.134 1.00 96.62 279 ALA A O 1
ATOM 2156 N N . TYR A 1 280 ? -5.205 -24.942 25.684 1.00 95.06 280 TYR A N 1
ATOM 2157 C CA . TYR A 1 280 ? -5.131 -23.753 26.530 1.00 95.06 280 TYR A CA 1
ATOM 2158 C C . TYR A 1 280 ? -6.524 -23.153 26.690 1.00 95.06 280 TYR A C 1
ATOM 2160 O O . TYR A 1 280 ? -7.175 -22.827 25.696 1.00 95.06 280 TYR A O 1
ATOM 2168 N N . GLU A 1 281 ? -6.979 -23.001 27.929 1.00 96.62 281 GLU A N 1
ATOM 2169 C CA . GLU A 1 281 ? -8.228 -22.305 28.233 1.00 96.62 281 GLU A CA 1
ATOM 2170 C C . GLU A 1 281 ? -8.024 -20.796 28.094 1.00 96.62 281 GLU A C 1
ATOM 2172 O O . GLU A 1 281 ? -7.157 -20.201 28.736 1.00 96.62 281 GLU A O 1
ATOM 2177 N N . ILE A 1 282 ? -8.818 -20.177 27.228 1.00 96.19 282 ILE A N 1
ATOM 2178 C CA . ILE A 1 282 ? -8.798 -18.744 26.973 1.00 96.19 282 ILE A CA 1
ATOM 2179 C C . ILE A 1 282 ? -10.078 -18.150 27.540 1.00 96.19 282 ILE A C 1
ATOM 2181 O O . ILE A 1 282 ? -11.165 -18.432 27.042 1.00 96.19 282 ILE A O 1
ATOM 2185 N N . GLY A 1 283 ? -9.934 -17.317 28.568 1.00 96.56 283 GLY A N 1
ATOM 2186 C CA . GLY A 1 283 ? -11.055 -16.629 29.197 1.00 96.56 283 GLY A CA 1
ATOM 2187 C C . GLY A 1 283 ? -11.564 -15.440 28.379 1.00 96.56 283 GLY A C 1
ATOM 2188 O O . GLY A 1 283 ? -10.798 -14.712 27.733 1.00 96.56 283 GLY A O 1
ATOM 2189 N N . GLN A 1 284 ? -12.868 -15.201 28.459 1.00 96.00 284 GLN A N 1
ATOM 2190 C CA . GLN A 1 284 ? -13.543 -14.045 27.901 1.00 96.00 284 GLN A CA 1
ATOM 2191 C C . GLN A 1 284 ? -12.868 -12.750 28.359 1.00 96.00 284 GLN A C 1
ATOM 2193 O O . GLN A 1 284 ? -12.578 -12.521 29.532 1.00 96.00 284 GLN A O 1
ATOM 2198 N N . GLY A 1 285 ? -12.664 -11.843 27.409 1.00 92.69 285 GLY A N 1
ATOM 2199 C CA . GLY A 1 285 ? -12.116 -10.523 27.666 1.00 92.69 285 GLY A CA 1
ATOM 2200 C C . GLY A 1 285 ? -10.594 -10.442 27.631 1.00 92.69 285 GLY A C 1
ATOM 2201 O O . GLY A 1 285 ? -10.110 -9.309 27.677 1.00 92.69 285 GLY A O 1
ATOM 2202 N N . LEU A 1 286 ? -9.866 -11.560 27.476 1.00 93.31 286 LEU A N 1
ATOM 2203 C CA . LEU A 1 286 ? -8.417 -11.548 27.257 1.00 93.31 286 LEU A CA 1
ATOM 2204 C C . LEU A 1 286 ? -8.080 -10.655 26.053 1.00 93.31 286 LEU A C 1
ATOM 2206 O O . LEU A 1 286 ? -8.572 -10.867 24.942 1.00 93.31 286 LEU A O 1
ATOM 2210 N N . GLN A 1 287 ? -7.281 -9.620 26.308 1.00 82.38 287 GLN A N 1
ATOM 2211 C CA . GLN A 1 287 ? -6.835 -8.636 25.324 1.00 82.38 287 GLN A CA 1
ATOM 2212 C C . GLN A 1 287 ? -5.482 -9.120 24.787 1.00 82.38 287 GLN A C 1
ATOM 2214 O O . GLN A 1 287 ? -4.653 -9.546 25.583 1.00 82.38 287 GLN A O 1
ATOM 2219 N N . TYR A 1 288 ? -5.263 -9.072 23.471 1.00 85.75 288 TYR A N 1
ATOM 2220 C CA . TYR A 1 288 ? -4.011 -9.478 22.802 1.00 85.75 288 TYR A CA 1
ATOM 2221 C C . TYR A 1 288 ? -3.815 -10.986 22.585 1.00 85.75 288 TYR A C 1
ATOM 2223 O O . TYR A 1 288 ? -2.705 -11.505 22.683 1.00 85.75 288 TYR A O 1
ATOM 2231 N N . VAL A 1 289 ? -4.877 -11.691 22.195 1.00 87.12 289 VAL A N 1
ATOM 2232 C CA . VAL A 1 289 ? -4.721 -13.029 21.605 1.00 87.12 289 VAL A CA 1
ATOM 2233 C C . VAL A 1 289 ? -4.056 -12.865 20.238 1.00 87.12 289 VAL A C 1
ATOM 2235 O O . VAL A 1 289 ? -4.624 -12.203 19.369 1.00 87.12 289 VAL A O 1
ATOM 2238 N N . TYR A 1 290 ? -2.863 -13.432 20.043 1.00 83.69 290 TYR A N 1
ATOM 2239 C CA . TYR A 1 290 ? -2.212 -13.427 18.730 1.00 83.69 290 TYR A CA 1
ATOM 2240 C C . TYR A 1 290 ? -3.084 -14.187 17.725 1.00 83.69 290 TYR A C 1
ATOM 2242 O O . TYR A 1 290 ? -3.563 -15.286 18.016 1.00 83.69 290 TYR A O 1
ATOM 2250 N N . TRP A 1 291 ? -3.341 -13.577 16.572 1.00 82.31 291 TRP A N 1
ATOM 2251 C CA . TRP A 1 291 ? -4.321 -14.067 15.603 1.00 82.31 291 TRP A CA 1
ATOM 2252 C C . TRP A 1 291 ? -3.765 -14.045 14.175 1.00 82.31 291 TRP A C 1
ATOM 2254 O O . TRP A 1 291 ? -2.638 -13.623 13.956 1.00 82.31 291 TRP A O 1
ATOM 2264 N N . SER A 1 292 ? -4.550 -14.501 13.197 1.00 77.44 292 SER A N 1
ATOM 2265 C CA . SER A 1 292 ? -4.206 -14.404 11.770 1.00 77.44 292 SER A CA 1
ATOM 2266 C C . SER A 1 292 ? -5.153 -13.450 11.036 1.00 77.44 292 SER A C 1
ATOM 2268 O O . SER A 1 292 ? -6.317 -13.307 11.407 1.00 77.44 292 SER A O 1
ATOM 2270 N N . ASN A 1 293 ? -4.681 -12.802 9.968 1.00 72.44 293 ASN A N 1
ATOM 2271 C CA . ASN A 1 293 ? -5.479 -11.862 9.160 1.00 72.44 293 ASN A CA 1
ATOM 2272 C C . ASN A 1 293 ? -6.606 -12.540 8.332 1.00 72.44 293 ASN A C 1
ATOM 2274 O O . ASN A 1 293 ? -7.440 -11.861 7.732 1.00 72.44 293 ASN A O 1
ATOM 2278 N N . GLY A 1 294 ? -6.649 -13.878 8.320 1.00 86.31 294 GLY A N 1
ATOM 2279 C CA . GLY A 1 294 ? -7.544 -14.710 7.510 1.00 86.31 294 GLY A CA 1
ATOM 2280 C C . GLY A 1 294 ? -6.815 -15.389 6.339 1.00 86.31 294 GLY A C 1
ATOM 2281 O O . GLY A 1 294 ? -5.768 -14.901 5.912 1.00 86.31 294 GLY A O 1
ATOM 2282 N N . PRO A 1 295 ? -7.323 -16.526 5.830 1.00 93.50 295 PRO A N 1
ATOM 2283 C CA . PRO A 1 295 ? -6.703 -17.231 4.712 1.00 93.50 295 PRO A CA 1
ATOM 2284 C C . PRO A 1 295 ? -6.947 -16.497 3.385 1.00 93.50 295 PRO A C 1
ATOM 2286 O O . PRO A 1 295 ? -8.001 -15.897 3.181 1.00 93.50 295 PRO A O 1
ATOM 2289 N N . GLU A 1 296 ? -5.997 -16.600 2.454 1.00 93.88 296 GLU A N 1
ATOM 2290 C CA . GLU A 1 296 ? -6.084 -15.968 1.125 1.00 93.88 296 GLU A CA 1
ATOM 2291 C C . GLU A 1 296 ? -7.317 -16.421 0.325 1.00 93.88 296 GLU A C 1
ATOM 2293 O O . GLU A 1 296 ? -7.898 -15.650 -0.431 1.00 93.88 296 GLU A O 1
ATOM 2298 N N . THR A 1 297 ? -7.779 -17.654 0.539 1.00 94.69 297 THR A N 1
ATOM 2299 C CA . THR A 1 297 ? -8.967 -18.220 -0.119 1.00 94.69 297 THR A CA 1
ATOM 2300 C C . THR A 1 297 ? -10.298 -17.701 0.437 1.00 94.69 297 THR A C 1
ATOM 2302 O O . THR A 1 297 ? -11.346 -18.079 -0.076 1.00 94.69 297 THR A O 1
ATOM 2305 N N . SER A 1 298 ? -10.285 -16.885 1.497 1.00 94.31 298 SER A N 1
ATOM 2306 C CA . SER A 1 298 ? -11.490 -16.242 2.039 1.00 94.31 298 SER A CA 1
ATOM 2307 C C . SER A 1 298 ? -11.742 -14.877 1.407 1.00 94.31 298 SER A C 1
ATOM 2309 O O . SER A 1 298 ? -10.809 -14.181 0.998 1.00 94.31 298 SER A O 1
ATOM 2311 N N . GLU A 1 299 ? -13.009 -14.467 1.386 1.00 94.12 299 GLU A N 1
ATOM 2312 C CA . GLU A 1 299 ? -13.435 -13.171 0.861 1.00 94.12 299 GLU A CA 1
ATOM 2313 C C . GLU A 1 299 ? -13.592 -12.114 1.967 1.00 94.12 299 GLU A C 1
ATOM 2315 O O . GLU A 1 299 ? -14.218 -12.377 3.009 1.00 94.12 299 GLU A O 1
ATOM 2320 N N . PRO A 1 300 ? -13.092 -10.881 1.754 1.00 94.81 300 PRO A N 1
ATOM 2321 C CA . PRO A 1 300 ? -13.392 -9.782 2.651 1.00 94.81 300 PRO A CA 1
ATOM 2322 C C . PRO A 1 300 ? -14.877 -9.428 2.592 1.00 94.81 300 PRO A C 1
ATOM 2324 O O . PRO A 1 300 ? -15.487 -9.350 1.528 1.00 94.81 300 PRO A O 1
ATOM 2327 N N . SER A 1 301 ? -15.465 -9.170 3.756 1.00 95.31 301 SER A N 1
ATOM 2328 C CA . SER A 1 301 ? -16.879 -8.812 3.861 1.00 95.31 301 SER A CA 1
ATOM 2329 C C . SER A 1 301 ? -17.113 -7.800 4.984 1.00 95.31 301 SER A C 1
ATOM 2331 O O . SER A 1 301 ? -16.275 -7.673 5.881 1.00 95.31 301 SER A O 1
ATOM 2333 N N . PRO A 1 302 ? -18.265 -7.106 5.000 1.00 95.25 302 PRO A N 1
ATOM 2334 C CA . PRO A 1 302 ? -18.655 -6.252 6.125 1.00 95.25 302 PRO A CA 1
ATOM 2335 C C . PRO A 1 302 ? -18.682 -6.972 7.486 1.00 95.25 302 PRO A C 1
ATOM 2337 O O . PRO A 1 302 ? -18.550 -6.322 8.523 1.00 95.25 302 PRO A O 1
ATOM 2340 N N . GLY A 1 303 ? -18.833 -8.303 7.487 1.00 94.88 303 GLY A N 1
ATOM 2341 C CA . GLY A 1 303 ? -18.902 -9.136 8.689 1.00 94.88 303 GLY A CA 1
ATOM 2342 C C . GLY A 1 303 ? -17.557 -9.662 9.197 1.00 94.88 303 GLY A C 1
ATOM 2343 O O . GLY A 1 303 ? -17.534 -10.347 10.216 1.00 94.88 303 GLY A O 1
ATOM 2344 N N . ASN A 1 304 ? -16.438 -9.374 8.523 1.00 94.75 304 ASN A N 1
ATOM 2345 C CA . ASN A 1 304 ? -15.113 -9.836 8.941 1.00 94.75 304 ASN A CA 1
ATOM 2346 C C . ASN A 1 304 ? -14.065 -8.709 8.931 1.00 94.75 304 ASN A C 1
ATOM 2348 O O . ASN A 1 304 ? -14.292 -7.609 8.429 1.00 94.75 304 ASN A O 1
ATOM 2352 N N . LYS A 1 305 ? -12.895 -8.981 9.521 1.00 94.94 305 LYS A N 1
ATOM 2353 C CA . LYS A 1 305 ? -11.770 -8.031 9.594 1.00 94.94 305 LYS A CA 1
ATOM 2354 C C . LYS A 1 305 ? -10.732 -8.218 8.482 1.00 94.94 305 LYS A C 1
ATOM 2356 O O . LYS A 1 305 ? -9.739 -7.497 8.479 1.00 94.94 305 LYS A O 1
ATOM 2361 N N . GLN A 1 306 ? -10.968 -9.125 7.530 1.00 95.19 306 GLN A N 1
ATOM 2362 C CA . GLN A 1 306 ? -10.035 -9.403 6.435 1.00 95.19 306 GLN A CA 1
ATOM 2363 C C . GLN A 1 306 ? -9.813 -8.149 5.582 1.00 95.19 306 GLN A C 1
ATOM 2365 O O . GLN A 1 306 ? -10.731 -7.345 5.415 1.00 95.19 306 GLN A O 1
ATOM 2370 N N . CYS A 1 307 ? -8.604 -7.946 5.049 1.00 95.69 307 CYS A N 1
ATOM 2371 C CA . CYS A 1 307 ? -8.253 -6.768 4.245 1.00 95.69 307 CYS A CA 1
ATOM 2372 C C . CYS A 1 307 ? -9.298 -6.481 3.147 1.00 95.69 307 CYS A C 1
ATOM 2374 O O . CYS A 1 307 ? -9.564 -7.339 2.313 1.00 95.69 307 CYS A O 1
ATOM 2376 N N . ALA A 1 308 ? -9.861 -5.263 3.111 1.00 95.62 308 ALA A N 1
ATOM 2377 C CA . ALA A 1 308 ? -10.879 -4.892 2.110 1.00 95.62 308 ALA A CA 1
ATOM 2378 C C . ALA A 1 308 ? -10.339 -4.942 0.669 1.00 95.62 308 ALA A C 1
ATOM 2380 O O . ALA A 1 308 ? -11.104 -5.096 -0.274 1.00 95.62 308 ALA A O 1
ATOM 2381 N N . ALA A 1 309 ? -9.020 -4.811 0.528 1.00 95.12 309 ALA A N 1
ATOM 2382 C CA . ALA A 1 309 ? -8.296 -4.722 -0.729 1.00 95.12 309 ALA A CA 1
ATOM 2383 C C . ALA A 1 309 ? -7.538 -6.015 -1.084 1.00 95.12 309 ALA A C 1
ATOM 2385 O O . ALA A 1 309 ? -6.662 -5.959 -1.941 1.00 95.12 309 ALA A O 1
ATOM 2386 N N . LYS A 1 310 ? -7.828 -7.156 -0.430 1.00 93.44 310 LYS A N 1
ATOM 2387 C CA . LYS A 1 310 ? -7.071 -8.422 -0.567 1.00 93.44 310 LYS A CA 1
ATOM 2388 C C . LYS A 1 310 ? -6.678 -8.730 -2.023 1.00 93.44 310 LYS A C 1
ATOM 2390 O O . LYS A 1 310 ? -5.494 -8.802 -2.333 1.00 93.44 310 LYS A O 1
ATOM 2395 N N . GLU A 1 311 ? -7.665 -8.786 -2.917 1.00 90.56 311 GLU A N 1
ATOM 2396 C CA . GLU A 1 311 ? -7.469 -9.090 -4.344 1.00 90.56 311 GLU A CA 1
ATOM 2397 C C . GLU A 1 311 ? -6.618 -8.040 -5.076 1.00 90.56 311 GLU A C 1
ATOM 2399 O O . GLU A 1 311 ? -5.704 -8.364 -5.838 1.00 90.56 311 GLU A O 1
ATOM 2404 N N . VAL A 1 312 ? -6.887 -6.752 -4.838 1.00 94.56 312 VAL A N 1
ATOM 2405 C CA . VAL A 1 312 ? -6.205 -5.675 -5.565 1.00 94.56 312 VAL A CA 1
ATOM 2406 C C . VAL A 1 312 ? -4.756 -5.492 -5.104 1.00 94.56 312 VAL A C 1
ATOM 2408 O O . VAL A 1 312 ? -3.923 -5.063 -5.900 1.00 94.56 312 VAL A O 1
ATOM 2411 N N . VAL A 1 313 ? -4.411 -5.871 -3.867 1.00 96.06 313 VAL A N 1
ATOM 2412 C CA . VAL A 1 313 ? -3.019 -5.860 -3.378 1.00 96.06 313 VAL A CA 1
ATOM 2413 C C . VAL A 1 313 ? -2.143 -6.787 -4.217 1.00 96.06 313 VAL A C 1
ATOM 2415 O O . VAL A 1 313 ? -1.109 -6.354 -4.729 1.00 96.06 313 VAL A O 1
ATOM 2418 N N . VAL A 1 314 ? -2.575 -8.035 -4.412 1.00 94.25 314 VAL A N 1
ATOM 2419 C CA . VAL A 1 314 ? -1.820 -9.020 -5.200 1.00 94.25 314 VAL A CA 1
ATOM 2420 C C . VAL A 1 314 ? -1.789 -8.613 -6.670 1.00 94.25 314 VAL A C 1
ATOM 2422 O O . VAL A 1 314 ? -0.728 -8.644 -7.293 1.00 94.25 314 VAL A O 1
ATOM 2425 N N . ALA A 1 315 ? -2.917 -8.153 -7.218 1.00 97.50 315 ALA A N 1
ATOM 2426 C CA . ALA A 1 315 ? -2.975 -7.680 -8.598 1.00 97.50 315 ALA A CA 1
ATOM 2427 C C . ALA A 1 315 ? -2.023 -6.496 -8.850 1.00 97.50 315 ALA A C 1
ATOM 2429 O O . ALA A 1 315 ? -1.321 -6.494 -9.854 1.00 97.50 315 ALA A O 1
ATOM 2430 N N . THR A 1 316 ? -1.940 -5.532 -7.926 1.00 98.56 316 THR A N 1
ATOM 2431 C CA . THR A 1 316 ? -1.024 -4.375 -8.015 1.00 98.56 316 THR A CA 1
ATOM 2432 C C . THR A 1 316 ? 0.436 -4.821 -8.054 1.00 98.56 316 THR A C 1
ATOM 2434 O O . THR A 1 316 ? 1.198 -4.367 -8.903 1.00 98.56 316 THR A O 1
ATOM 2437 N N . ALA A 1 317 ? 0.819 -5.757 -7.182 1.00 98.25 317 ALA A N 1
ATOM 2438 C CA . ALA A 1 317 ? 2.154 -6.352 -7.194 1.00 98.25 317 ALA A CA 1
ATOM 2439 C C . ALA A 1 317 ? 2.469 -7.058 -8.520 1.00 98.25 317 ALA A C 1
ATOM 2441 O O . ALA A 1 317 ? 3.544 -6.864 -9.088 1.00 98.25 317 ALA A O 1
ATOM 2442 N N . CYS A 1 318 ? 1.517 -7.831 -9.048 1.00 98.62 318 CYS A N 1
ATOM 2443 C CA . CYS A 1 318 ? 1.685 -8.502 -10.334 1.00 98.62 318 CYS A CA 1
ATOM 2444 C C . CYS A 1 318 ? 1.826 -7.501 -11.486 1.00 98.62 318 CYS A C 1
ATOM 2446 O O . CYS A 1 318 ? 2.645 -7.711 -12.373 1.00 98.62 318 CYS A O 1
ATOM 2448 N N . MET A 1 319 ? 1.063 -6.402 -11.465 1.00 98.69 319 MET A N 1
ATOM 2449 C CA . MET A 1 319 ? 1.167 -5.345 -12.473 1.00 98.69 319 MET A CA 1
ATOM 2450 C C . MET A 1 319 ? 2.536 -4.661 -12.433 1.00 98.69 319 MET A C 1
ATOM 2452 O O . MET A 1 319 ? 3.100 -4.409 -13.490 1.00 98.69 319 MET A O 1
ATOM 2456 N N . LEU A 1 320 ? 3.104 -4.416 -11.246 1.00 98.75 320 LEU A N 1
ATOM 2457 C CA . LEU A 1 320 ? 4.455 -3.861 -11.120 1.00 98.75 320 LEU A CA 1
ATOM 2458 C C . LEU A 1 320 ? 5.511 -4.790 -11.740 1.00 98.75 320 LEU A C 1
ATOM 2460 O O . LEU A 1 320 ? 6.330 -4.342 -12.538 1.00 98.75 320 LEU A O 1
ATOM 2464 N N . VAL A 1 321 ? 5.471 -6.087 -11.417 1.00 98.69 321 VAL A N 1
ATOM 2465 C CA . VAL A 1 321 ? 6.398 -7.082 -11.992 1.00 98.69 321 VAL A CA 1
ATOM 2466 C C . VAL A 1 321 ? 6.211 -7.201 -13.507 1.00 98.69 321 VAL A C 1
ATOM 2468 O O . VAL A 1 321 ? 7.190 -7.255 -14.250 1.00 98.69 321 VAL A O 1
ATOM 2471 N N . ALA A 1 322 ? 4.963 -7.202 -13.978 1.00 98.38 322 ALA A N 1
ATOM 2472 C CA . ALA A 1 322 ? 4.657 -7.238 -15.400 1.00 98.38 322 ALA A CA 1
ATOM 2473 C C . ALA A 1 322 ? 5.168 -5.988 -16.131 1.00 98.38 322 ALA A C 1
ATOM 2475 O O . ALA A 1 322 ? 5.753 -6.122 -17.199 1.00 98.38 322 ALA A O 1
ATOM 2476 N N . GLU A 1 323 ? 5.016 -4.789 -15.562 1.00 97.50 323 GLU A N 1
ATOM 2477 C CA . GLU A 1 323 ? 5.550 -3.554 -16.150 1.00 97.50 323 GLU A CA 1
ATOM 2478 C C . GLU A 1 323 ? 7.081 -3.554 -16.229 1.00 97.50 323 GLU A C 1
ATOM 2480 O O . GLU A 1 323 ? 7.635 -3.142 -17.250 1.00 97.50 323 GLU A O 1
ATOM 2485 N N . LEU A 1 324 ? 7.771 -4.090 -15.213 1.00 98.06 324 LEU A N 1
ATOM 2486 C CA . LEU A 1 324 ? 9.225 -4.270 -15.261 1.00 98.06 324 LEU A CA 1
ATOM 2487 C C . LEU A 1 324 ? 9.627 -5.162 -16.445 1.00 98.06 324 LEU A C 1
ATOM 2489 O O . LEU A 1 324 ? 10.399 -4.734 -17.295 1.00 98.06 324 LEU A O 1
ATOM 2493 N N . PHE A 1 325 ? 9.060 -6.362 -16.584 1.00 97.56 325 PHE A N 1
ATOM 2494 C CA . PHE A 1 325 ? 9.439 -7.277 -17.675 1.00 97.56 325 PHE A CA 1
ATOM 2495 C C . PHE A 1 325 ? 8.840 -6.943 -19.050 1.00 97.56 325 PHE A C 1
ATOM 2497 O O . PHE A 1 325 ? 9.288 -7.464 -20.081 1.00 97.56 325 PHE A O 1
ATOM 2504 N N . ARG A 1 326 ? 7.836 -6.061 -19.095 1.00 94.94 326 ARG A N 1
ATOM 2505 C CA . ARG A 1 326 ? 7.360 -5.452 -20.341 1.00 94.94 326 ARG A CA 1
ATOM 2506 C C . ARG A 1 326 ? 8.415 -4.498 -20.909 1.00 94.94 326 ARG A C 1
ATOM 2508 O O . ARG A 1 326 ? 8.585 -4.462 -22.129 1.00 94.94 326 ARG A O 1
ATOM 2515 N N . ARG A 1 327 ? 9.099 -3.749 -20.034 1.00 94.38 327 ARG A N 1
ATOM 2516 C CA . ARG A 1 327 ? 10.074 -2.696 -20.372 1.00 94.38 327 ARG A CA 1
ATOM 2517 C C . ARG A 1 327 ? 11.524 -3.181 -20.432 1.00 94.38 327 ARG A C 1
ATOM 2519 O O . ARG A 1 327 ? 12.285 -2.675 -21.252 1.00 94.38 327 ARG A O 1
ATOM 2526 N N . TYR A 1 328 ? 11.897 -4.146 -19.600 1.00 96.44 328 TYR A N 1
ATOM 2527 C CA . TYR A 1 328 ? 13.273 -4.618 -19.453 1.00 96.44 328 TYR A CA 1
ATOM 2528 C C . TYR A 1 328 ? 13.410 -6.085 -19.875 1.00 96.44 328 TYR A C 1
ATOM 2530 O O . TYR A 1 328 ? 12.497 -6.900 -19.693 1.00 96.44 328 TYR A O 1
ATOM 2538 N N . ASP A 1 329 ? 14.547 -6.412 -20.483 1.00 96.69 329 ASP A N 1
ATOM 2539 C CA . ASP A 1 329 ? 15.003 -7.781 -20.685 1.00 96.69 329 ASP A CA 1
ATOM 2540 C C . ASP A 1 329 ? 15.499 -8.375 -19.371 1.00 96.69 329 ASP A C 1
ATOM 2542 O O . ASP A 1 329 ? 15.113 -9.487 -19.034 1.00 96.69 329 ASP A O 1
ATOM 2546 N N . ASP A 1 330 ? 16.268 -7.657 -18.569 1.00 97.25 330 ASP A N 1
ATOM 2547 C CA . ASP A 1 330 ? 16.623 -8.120 -17.229 1.00 97.25 330 ASP A CA 1
ATOM 2548 C C . ASP A 1 330 ? 16.838 -6.945 -16.276 1.00 97.25 330 ASP A C 1
ATOM 2550 O O . ASP A 1 330 ? 16.983 -5.792 -16.688 1.00 97.25 330 ASP A O 1
ATOM 2554 N N . PHE A 1 331 ? 16.844 -7.235 -14.981 1.00 97.50 331 PHE A N 1
ATOM 2555 C CA . PHE A 1 331 ? 17.250 -6.278 -13.966 1.00 97.50 331 PHE A CA 1
ATOM 2556 C C . PHE A 1 331 ? 17.868 -6.975 -12.761 1.00 97.50 331 PHE A C 1
ATOM 2558 O O . PHE A 1 331 ? 17.497 -8.094 -12.406 1.00 97.50 331 PHE A O 1
ATOM 2565 N N . GLU A 1 332 ? 18.776 -6.274 -12.091 1.00 97.19 332 GLU A N 1
ATOM 2566 C CA . GLU A 1 332 ? 19.353 -6.713 -10.825 1.00 97.19 332 GLU A CA 1
ATOM 2567 C C . GLU A 1 332 ? 19.250 -5.629 -9.764 1.00 97.19 332 GLU A C 1
ATOM 2569 O O . GLU A 1 332 ? 19.267 -4.428 -10.058 1.00 97.19 332 GLU A O 1
ATOM 2574 N N . CYS A 1 333 ? 19.115 -6.079 -8.519 1.00 97.62 333 CYS A N 1
ATOM 2575 C CA . CYS A 1 333 ? 19.022 -5.222 -7.353 1.00 97.62 333 CYS A CA 1
ATOM 2576 C C . CYS A 1 333 ? 20.058 -5.604 -6.295 1.00 97.62 333 CYS A C 1
ATOM 2578 O O . CYS A 1 333 ? 20.268 -6.787 -6.011 1.00 97.62 333 CYS A O 1
ATOM 2580 N N . ASP A 1 334 ? 20.599 -4.579 -5.641 1.00 96.25 334 ASP A N 1
ATOM 2581 C CA . ASP A 1 334 ? 21.244 -4.683 -4.335 1.00 96.25 334 ASP A CA 1
ATOM 2582 C C . ASP A 1 334 ? 20.426 -3.870 -3.324 1.00 96.25 334 ASP A C 1
ATOM 2584 O O . ASP A 1 334 ? 20.255 -2.653 -3.457 1.00 96.25 334 ASP A O 1
ATOM 2588 N N . GLY A 1 335 ? 19.830 -4.562 -2.350 1.00 96.00 335 GLY A N 1
ATOM 2589 C CA . GLY A 1 335 ? 18.838 -3.979 -1.449 1.00 96.00 335 GLY A CA 1
ATOM 2590 C C . GLY A 1 335 ? 17.700 -3.294 -2.215 1.00 96.00 335 GLY A C 1
ATOM 2591 O O . GLY A 1 335 ? 17.030 -3.910 -3.039 1.00 96.00 335 GLY A O 1
ATOM 2592 N N . THR A 1 336 ? 17.479 -2.006 -1.940 1.00 96.75 336 THR A N 1
ATOM 2593 C CA . THR A 1 336 ? 16.430 -1.193 -2.582 1.00 96.75 336 THR A CA 1
ATOM 2594 C C . THR A 1 336 ? 16.941 -0.334 -3.741 1.00 96.75 336 THR A C 1
ATOM 2596 O O . THR A 1 336 ? 16.401 0.749 -3.997 1.00 96.75 336 THR A O 1
ATOM 2599 N N . SER A 1 337 ? 18.007 -0.774 -4.402 1.00 97.81 337 SER A N 1
ATOM 2600 C CA . SER A 1 337 ? 18.589 -0.084 -5.546 1.00 97.81 337 SER A CA 1
ATOM 2601 C C . SER A 1 337 ? 18.711 -1.020 -6.733 1.00 97.81 337 SER A C 1
ATOM 2603 O O . SER A 1 337 ? 19.127 -2.165 -6.580 1.00 97.81 337 SER A O 1
ATOM 2605 N N . PHE A 1 338 ? 18.389 -0.524 -7.925 1.00 97.75 338 PHE A N 1
ATOM 2606 C CA . PHE A 1 338 ? 18.753 -1.207 -9.160 1.00 97.75 338 PHE A CA 1
ATOM 2607 C C . PHE A 1 338 ? 20.248 -1.018 -9.409 1.00 97.75 338 PHE A C 1
ATOM 2609 O O . PHE A 1 338 ? 20.741 0.107 -9.329 1.00 97.75 338 PHE A O 1
ATOM 2616 N N . THR A 1 339 ? 20.950 -2.106 -9.702 1.00 95.50 339 THR A N 1
ATOM 2617 C CA . THR A 1 339 ? 22.356 -2.122 -10.145 1.00 95.50 339 THR A CA 1
ATOM 2618 C C . THR A 1 339 ? 22.472 -2.432 -11.636 1.00 95.50 339 THR A C 1
ATOM 2620 O O . THR A 1 339 ? 23.502 -2.172 -12.247 1.00 95.50 339 THR A O 1
ATOM 2623 N N . MET A 1 340 ? 21.401 -2.954 -12.238 1.00 93.38 340 MET A N 1
ATOM 2624 C CA . MET A 1 340 ? 21.284 -3.199 -13.672 1.00 93.38 340 MET A CA 1
ATOM 2625 C C . MET A 1 340 ? 19.823 -3.035 -14.102 1.00 93.38 340 MET A C 1
ATOM 2627 O O . MET A 1 340 ? 18.925 -3.559 -13.441 1.00 93.38 340 MET A O 1
ATOM 2631 N N . LEU A 1 341 ? 19.600 -2.341 -15.219 1.00 95.06 341 LEU A N 1
ATOM 2632 C CA . LEU A 1 341 ? 18.324 -2.267 -15.937 1.00 95.06 341 LEU A CA 1
ATOM 2633 C C . LEU A 1 341 ? 18.604 -2.446 -17.431 1.00 95.06 341 LEU A C 1
ATOM 2635 O O . LEU A 1 341 ? 18.981 -1.492 -18.111 1.00 95.06 341 LEU A O 1
ATOM 2639 N N . ASP A 1 342 ? 18.440 -3.665 -17.935 1.00 94.62 342 ASP A N 1
ATOM 2640 C CA . ASP A 1 342 ? 18.661 -3.987 -19.342 1.00 94.62 342 ASP A CA 1
ATOM 2641 C C . ASP A 1 342 ? 17.381 -3.711 -20.135 1.00 94.62 342 ASP A C 1
ATOM 2643 O O . ASP A 1 342 ? 16.373 -4.403 -19.980 1.00 94.62 342 ASP A O 1
ATOM 2647 N N . LYS A 1 343 ? 17.367 -2.628 -20.914 1.00 93.31 343 LYS A N 1
ATOM 2648 C CA . LYS A 1 343 ? 16.170 -2.187 -21.640 1.00 93.31 343 LYS A CA 1
ATOM 2649 C C . LYS A 1 343 ? 15.854 -3.147 -22.772 1.00 93.31 343 LYS A C 1
ATOM 2651 O O . LYS A 1 343 ? 16.719 -3.466 -23.574 1.00 93.31 343 LYS A O 1
ATOM 2656 N N . ARG A 1 344 ? 14.572 -3.496 -22.904 1.00 90.69 344 ARG A N 1
ATOM 2657 C CA . ARG A 1 344 ? 14.099 -4.269 -24.048 1.00 90.69 344 ARG A CA 1
ATOM 2658 C C . ARG A 1 344 ? 14.378 -3.507 -25.340 1.00 90.69 344 ARG A C 1
ATOM 2660 O O . ARG A 1 344 ? 13.825 -2.425 -25.552 1.00 90.69 344 ARG A O 1
ATOM 2667 N N . GLU A 1 345 ? 15.151 -4.107 -26.235 1.00 81.88 345 GLU A N 1
ATOM 2668 C CA . GLU A 1 345 ? 15.291 -3.602 -27.597 1.00 81.88 345 GLU A CA 1
ATOM 2669 C C . GLU A 1 345 ? 14.004 -3.895 -28.381 1.00 81.88 345 GLU A C 1
ATOM 2671 O O . GLU A 1 345 ? 13.615 -5.044 -28.603 1.00 81.88 345 GLU A O 1
ATOM 2676 N N . LEU A 1 346 ? 13.295 -2.841 -28.785 1.00 71.81 346 LEU A N 1
ATOM 2677 C CA . LEU A 1 346 ? 12.202 -2.962 -29.743 1.00 71.81 346 LEU A CA 1
ATOM 2678 C C . LEU A 1 346 ? 12.820 -2.927 -31.137 1.00 71.81 346 LEU A C 1
ATOM 2680 O O . LEU A 1 346 ? 13.341 -1.895 -31.558 1.00 71.81 346 LEU A O 1
ATOM 2684 N N . THR A 1 347 ? 12.782 -4.051 -31.850 1.00 56.22 347 THR A N 1
ATOM 2685 C CA . THR A 1 347 ? 13.163 -4.067 -33.263 1.00 56.22 347 THR A CA 1
ATOM 2686 C C . THR A 1 347 ? 12.183 -3.154 -34.007 1.00 56.22 347 THR A C 1
ATOM 2688 O O . THR A 1 347 ? 10.974 -3.375 -33.892 1.00 56.22 347 THR A O 1
ATOM 2691 N N . PRO A 1 348 ? 12.643 -2.102 -34.708 1.00 51.56 348 PRO A N 1
ATOM 2692 C CA . PRO A 1 348 ? 11.741 -1.265 -35.484 1.00 51.56 348 PRO A CA 1
ATOM 2693 C C . PRO A 1 348 ? 11.063 -2.131 -36.551 1.00 51.56 348 PRO A C 1
ATOM 2695 O O . PRO A 1 348 ? 11.742 -2.847 -37.289 1.00 51.56 348 PRO A O 1
ATOM 2698 N N . SER A 1 349 ? 9.729 -2.101 -36.557 1.00 44.38 349 SER A N 1
ATOM 2699 C CA . SER A 1 349 ? 8.872 -2.785 -37.534 1.00 44.38 349 SER A CA 1
ATOM 2700 C C . SER A 1 349 ? 9.054 -2.240 -38.940 1.00 44.38 349 SER A C 1
ATOM 2702 O O . SER A 1 349 ? 9.096 -0.989 -39.044 1.00 44.38 349 SER A O 1
#

Organism: Oryza brachyantha (NCBI:txid4533)

Sequence (349 aa):
MSKVPRHVGFTGGTRVGVYLDTEEADHARTKAFSIDLLRRGARSWAAELRAAVDDMLVAVENDLNKAPDPAAASASYLLPLQKCIFRFLCKALVGADPAADGLVDRFGPYILDVWLALQLVPTQKVGVIPQPLEELLLHSFPLPSFVVKPGYDLLYRFVEKHGAAAVSIAEEEHGISKKEAINNILFVLGFNAFGGFSVFLPFLVMEVGKAGRGDLRQRLREEVRRVLGDGCDVGFAAVREMALVRSTGYEVLRMQPPVPLQFGRARQDFVLRSHGGAAYEIGQGLQYVYWSNGPETSEPSPGNKQCAAKEVVVATACMLVAELFRRYDDFECDGTSFTMLDKRELTPS

Foldseek 3Di:
DDPDPPPCLLQLNDPALLNDDLPDPVNLLRLVLLLVLQVQLQVCLQVLLLVLLVQLVVVQVVQQVPDPDVLFGKGFSLVSVLLSLLQSLCCSRLVDGLVVPPCCNVCVSVLLVVSQCLVCQLPDDPPPDDPPVSCVPGNPDRGDSVVSVVSLVVQLVVSVPRRPVSQCCSCPVRVHDSSNSSSNSCCCSRPVRSLLCSQQQLQLCQVCQAPPNVVLLQVQLVLLCVQCPPHRRQHDVSLVSSPSLLVSSVVSCVVDPSDQFDFDFAQAWDWDADPPGDIDIDHHGDTGDTDDLDDLPDADHSSHSHRSCSPVSSSSSSSSSSSLSVFAPGWHDDRSMTSDGHGDDDDDD

Secondary structure (DSSP, 8-state):
--------GGGTT---GGGS-TTSHHHHHHHHHHHHHHHHHHHHHHHHHHHHHHHHHHHHHHHHTT-SSGGG--EE-HHHHHHHHHHHHIIIIISS-GGGSHHHHHHHHHHHHHHHHHHHGGGS---SSPTTHHIIIIISS---GGGTHHHHHHHHHHHHHH-HHHHHIIIIIH---HHHHHHHHHHIIIIIIIIHHHHHHHHHHHHHHBTT-HHHHHHHHHHHHHHHTTTPPSSHHHHHT-HHHHHHHHHHHHHS-SS---EEE-SS-EEEE-GGG-EEEE-TT-EEEE-----TTSPP-TTS-S-TTHHHHHHHHHHHHHHHHHHEEEEEEETTEEEEEEE------

pLDDT: mean 93.93, std 9.19, range [33.41, 98.81]

Radius of gyration: 21.78 Å; chains: 1; bounding box: 56×54×67 Å

InterPro domains:
  IPR001128 Cytochrome P450 [PF00067] (215-269)
  IPR036396 Cytochrome P450 superfamily [G3DSA:1.10.630.10] (1-284)
  IPR036396 Cytochrome P450 superfamily [G3DSA:1.10.630.10] (285-346)
  IPR036396 Cytochrome P450 superfamily [SSF48264] (18-336)